Protein 1PEA (pdb70)

InterPro domains:
  IPR000709 Leu/Ile/Val-binding protein [PR00337] (30-46)
  IPR000709 Leu/Ile/Val-binding protein [PR00337] (71-81)
  IPR000709 Leu/Ile/Val-binding protein [PR00337] (237-255)
  IPR028082 Periplasmic binding protein-like I [SSF53822] (10-375)
  IPR039570 AmiC, periplasmic binding domain [cd06357] (10-366)

Nearest PDB structures (foldseek):
  1qnl-assembly1_A  TM=1.002E+00  e=1.648E-75  Pseudomonas aeruginosa
  1qo0-assembly1_B  TM=9.869E-01  e=1.137E-70  Pseudomonas aeruginosa
  8tg1-assembly1_A  TM=9.628E-01  e=9.691E-39  Caldicellulosiruptor saccharolyticus
  4eyk-assembly1_A  TM=8.866E-01  e=3.805E-24  Rhodopseudomonas palustris BisB5
  3hut-assembly1_A  TM=6.905E-01  e=1.447E-19  Rhodospirillum rubrum ATCC 11170

GO terms:
  GO:0051346 negative regulation of hydrolase activity (P, IDA)

CATH classification: 3.40.50.2300 (+1 more: 3.40.50.2300)

Radius of gyration: 19.63 Å; Cα contacts (8 Å, |Δi|>4): 827; chains: 1; bounding box: 44×44×57 Å

Organism: Pseudomonas aeruginosa (strain ATCC 15692 / DSM 22644 / CIP 104116 / JCM 14847 / LMG 12228 / 1C / PRS 101 / PAO1) (NCBI:txid208964)

Structure (mmCIF, N/CA/C/O backbone):
data_1PEA
#
_entry.id   1PEA
#
_cell.length_a   104.960
_cell.length_b   104.960
_cell.length_c   65.800
_cell.angle_alpha   90.00
_cell.angle_beta   90.00
_cell.angle_gamma   90.00
#
_symmetry.space_group_name_H-M   'P 42 21 2'
#
loop_
_entity.id
_entity.type
_entity.pdbx_description
1 polymer 'AMIDASE OPERON'
2 non-polymer ACETAMIDE
3 water water
#
loop_
_atom_site.group_PDB
_atom_site.id
_atom_site.type_symbol
_atom_site.label_atom_id
_atom_site.label_alt_id
_atom_site.label_comp_id
_atom_site.label_asym_id
_atom_site.label_entity_id
_atom_site.label_seq_id
_atom_site.pdbx_PDB_ins_code
_atom_site.Cartn_x
_atom_site.Cartn_y
_atom_site.Cartn_z
_atom_site.occupancy
_atom_site.B_iso_or_equiv
_atom_site.auth_seq_id
_atom_site.auth_comp_id
_atom_site.auth_asym_id
_atom_site.auth_atom_id
_atom_site.pdbx_PDB_model_num
ATOM 1 N N . PRO A 1 8 ? 57.902 16.867 15.358 1.00 42.33 8 PRO A N 1
ATOM 2 C CA . PRO A 1 8 ? 57.441 17.071 16.725 1.00 42.55 8 PRO A CA 1
ATOM 3 C C . PRO A 1 8 ? 58.324 18.041 17.519 1.00 43.86 8 PRO A C 1
ATOM 4 O O . PRO A 1 8 ? 59.127 17.611 18.351 1.00 45.52 8 PRO A O 1
ATOM 8 N N . LEU A 1 9 ? 58.123 19.344 17.278 1.00 43.36 9 LEU A N 1
ATOM 9 C CA . LEU A 1 9 ? 58.863 20.443 17.906 1.00 41.29 9 LEU A CA 1
ATOM 10 C C . LEU A 1 9 ? 58.007 21.106 18.980 1.00 40.75 9 LEU A C 1
ATOM 11 O O . LEU A 1 9 ? 56.866 21.442 18.723 1.00 41.80 9 LEU A O 1
ATOM 16 N N . ILE A 1 10 ? 58.566 21.302 20.170 1.00 38.82 10 ILE A N 1
ATOM 17 C CA . ILE A 1 10 ? 57.842 21.888 21.294 1.0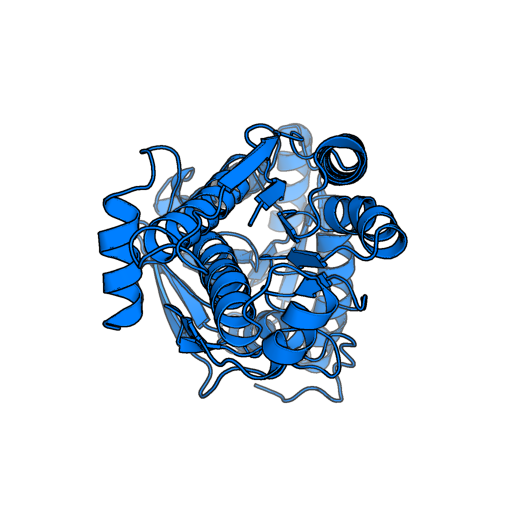0 36.67 10 ILE A CA 1
ATOM 18 C C . ILE A 1 10 ? 58.562 23.112 21.891 1.00 35.91 10 ILE A C 1
ATOM 19 O O . ILE A 1 10 ? 59.738 23.023 22.234 1.00 34.44 10 ILE A O 1
ATOM 24 N N . GLY A 1 11 ? 57.867 24.251 21.977 1.00 33.57 11 GLY A N 1
ATOM 25 C CA . GLY A 1 11 ? 58.455 25.455 22.562 1.00 30.99 11 GLY A CA 1
ATOM 26 C C . GLY A 1 11 ? 58.216 25.573 24.069 1.00 28.47 11 GLY A C 1
ATOM 27 O O . GLY A 1 11 ? 57.074 25.463 24.512 1.00 28.00 11 GLY A O 1
ATOM 28 N N . LEU A 1 12 ? 59.272 25.772 24.852 1.00 26.67 12 LEU A N 1
ATOM 29 C CA . LEU A 1 12 ? 59.163 25.915 26.295 1.00 28.50 12 LEU A CA 1
ATOM 30 C C . LEU A 1 12 ? 59.391 27.348 26.732 1.00 30.50 12 LEU A C 1
ATOM 31 O O . LEU A 1 12 ? 60.526 27.823 26.644 1.00 34.26 12 LEU A O 1
ATOM 36 N N . LEU A 1 13 ? 58.326 28.032 27.181 1.00 29.82 13 LEU A N 1
ATOM 37 C CA . LEU A 1 13 ? 58.365 29.425 27.689 1.00 26.95 13 LEU A CA 1
ATOM 38 C C . LEU A 1 13 ? 58.339 29.489 29.247 1.00 24.26 13 LEU A C 1
ATOM 39 O O . LEU A 1 13 ? 57.304 29.672 29.872 1.00 18.60 13 LEU A O 1
ATOM 44 N N . PHE A 1 14 ? 59.537 29.352 29.834 1.00 26.98 14 PHE A N 1
ATOM 45 C CA . PHE A 1 14 ? 59.787 29.331 31.283 1.00 27.64 14 PHE A CA 1
ATOM 46 C C . PHE A 1 14 ? 61.018 30.151 31.616 1.00 27.75 14 PHE A C 1
ATOM 47 O O . PHE A 1 14 ? 62.039 30.008 30.977 1.00 28.39 14 PHE A O 1
ATOM 55 N N . SER A 1 15 ? 60.900 31.014 32.615 1.00 26.62 15 SER A N 1
ATOM 56 C CA . SER A 1 15 ? 62.000 31.855 33.045 1.00 26.54 15 SER A CA 1
ATOM 57 C C . SER A 1 15 ? 63.081 31.075 33.736 1.00 26.16 15 SER A C 1
ATOM 58 O O . SER A 1 15 ? 62.812 30.160 34.535 1.00 24.88 15 SER A O 1
ATOM 61 N N . GLU A 1 16 ? 64.304 31.555 33.510 1.00 26.80 16 GLU A N 1
ATOM 62 C CA . GLU A 1 16 ? 65.499 30.988 34.097 1.00 29.55 16 GLU A CA 1
ATOM 63 C C . GLU A 1 16 ? 66.007 32.036 35.072 1.00 27.78 16 GLU A C 1
ATOM 64 O O . GLU A 1 16 ? 66.717 31.732 36.016 1.00 28.31 16 GLU A O 1
ATOM 70 N N . THR A 1 17 ? 65.615 33.277 34.863 1.00 25.75 17 THR A N 1
ATOM 71 C CA . THR A 1 17 ? 66.030 34.332 35.760 1.00 24.39 17 THR A CA 1
ATOM 72 C C . THR A 1 17 ? 64.747 35.075 36.013 1.00 24.86 17 THR A C 1
ATOM 73 O O . THR A 1 17 ? 63.711 34.813 35.365 1.00 26.06 17 THR A O 1
ATOM 77 N N . GLY A 1 18 ? 64.807 35.996 36.958 1.00 25.98 18 GLY A N 1
ATOM 78 C CA . GLY A 1 18 ? 63.646 36.820 37.250 1.00 26.43 18 GLY A CA 1
ATOM 79 C C . GLY A 1 18 ? 62.998 36.481 38.568 1.00 25.58 18 GLY A C 1
ATOM 80 O O . GLY A 1 18 ? 63.455 35.563 39.258 1.00 26.71 18 GLY A O 1
ATOM 81 N N . VAL A 1 19 ? 61.893 37.163 38.862 1.00 22.93 19 VAL A N 1
ATOM 82 C CA . VAL A 1 19 ? 61.167 36.982 40.105 1.00 20.83 19 VAL A CA 1
ATOM 83 C C . VAL A 1 19 ? 60.692 35.561 40.400 1.00 21.26 19 VAL A C 1
ATOM 84 O O . VAL A 1 19 ? 60.679 35.166 41.549 1.00 20.95 19 VAL A O 1
ATOM 88 N N . THR A 1 20 ? 60.290 34.831 39.362 1.00 20.61 20 THR A N 1
ATOM 89 C CA . THR A 1 20 ? 59.770 33.475 39.472 1.00 23.90 20 THR A CA 1
ATOM 90 C C . THR A 1 20 ? 60.651 32.423 38.757 1.00 25.37 20 THR A C 1
ATOM 91 O O . THR A 1 20 ? 60.174 31.382 38.321 1.00 26.43 20 THR A O 1
ATOM 95 N N . ALA A 1 21 ? 61.952 32.687 38.706 1.00 28.01 21 ALA A N 1
ATOM 96 C CA . ALA A 1 21 ? 62.902 31.815 38.044 1.00 28.26 21 ALA A CA 1
ATOM 97 C C . ALA A 1 21 ? 62.902 30.445 38.656 1.00 29.98 21 ALA A C 1
ATOM 98 O O . ALA A 1 21 ? 62.983 29.448 37.929 1.00 32.83 21 ALA A O 1
ATOM 100 N N . ASP A 1 22 ? 62.828 30.385 39.989 1.00 31.73 22 ASP A N 1
ATOM 101 C CA . ASP A 1 22 ? 62.854 29.098 40.704 1.00 30.18 22 ASP A CA 1
ATOM 102 C C . ASP A 1 22 ? 61.633 28.249 40.423 1.00 28.01 22 ASP A C 1
ATOM 103 O O . ASP A 1 22 ? 61.769 27.055 40.230 1.00 27.61 22 ASP A O 1
ATOM 108 N N . ILE A 1 23 ? 60.437 28.845 40.432 1.00 26.65 23 ILE A N 1
ATOM 109 C CA . ILE A 1 23 ? 59.264 28.043 40.174 1.00 22.77 23 ILE A CA 1
ATOM 110 C C . ILE A 1 23 ? 59.242 27.639 38.747 1.00 25.22 23 ILE A C 1
ATOM 111 O O . ILE A 1 23 ? 59.115 26.459 38.449 1.00 27.50 23 ILE A O 1
ATOM 116 N N . GLU A 1 24 ? 59.468 28.590 37.849 1.00 24.98 24 GLU A N 1
ATOM 117 C CA . GLU A 1 24 ? 59.451 28.256 36.442 1.00 23.61 24 GLU A CA 1
ATOM 118 C C . GLU A 1 24 ? 60.511 27.212 35.990 1.00 22.99 24 GLU A C 1
ATOM 119 O O . GLU A 1 24 ? 60.310 26.489 35.041 1.00 23.36 24 GLU A O 1
ATOM 125 N N . ARG A 1 25 ? 61.645 27.159 36.666 1.00 26.98 25 ARG A N 1
ATOM 126 C CA . ARG A 1 25 ? 62.685 26.153 36.370 1.00 30.93 25 ARG A CA 1
ATOM 127 C C . ARG A 1 25 ? 62.096 24.778 36.762 1.00 29.92 25 ARG A C 1
ATOM 128 O O . ARG A 1 25 ? 62.340 23.784 36.063 1.00 29.64 25 ARG A O 1
ATOM 136 N N . SER A 1 26 ? 61.362 24.745 37.887 1.00 27.57 26 SER A N 1
ATOM 137 C CA . SER A 1 26 ? 60.685 23.552 38.350 1.00 25.52 26 SER A CA 1
ATOM 138 C C . SER A 1 26 ? 59.691 23.105 37.297 1.00 24.57 26 SER A C 1
ATOM 139 O O . SER A 1 26 ? 59.577 21.932 37.039 1.00 26.52 26 SER A O 1
ATOM 142 N N . GLN A 1 27 ? 59.042 24.047 36.624 1.00 23.61 27 GLN A N 1
ATOM 143 C CA . GLN A 1 27 ? 58.081 23.714 35.602 1.00 22.65 27 GLN A CA 1
ATOM 144 C C . GLN A 1 27 ? 58.734 23.255 34.344 1.00 26.49 27 GLN A C 1
ATOM 145 O O . GLN A 1 27 ? 58.238 22.345 33.666 1.00 25.43 27 GLN A O 1
ATOM 151 N N . ARG A 1 28 ? 59.791 23.953 33.943 1.00 27.16 28 ARG A N 1
ATOM 152 C CA . ARG A 1 28 ? 60.495 23.562 32.726 1.00 27.35 28 ARG A CA 1
ATOM 153 C C . ARG A 1 28 ? 60.979 22.126 32.837 1.00 24.97 28 ARG A C 1
ATOM 154 O O . ARG A 1 28 ? 60.790 21.351 31.943 1.00 25.43 28 ARG A O 1
ATOM 162 N N . TYR A 1 29 ? 61.586 21.770 33.956 1.00 26.72 29 TYR A N 1
ATOM 163 C CA . TYR A 1 29 ? 62.060 20.419 34.128 1.00 31.16 29 TYR A CA 1
ATOM 164 C C . TYR A 1 29 ? 61.014 19.313 34.091 1.00 33.24 29 TYR A C 1
ATOM 165 O O . TYR A 1 29 ? 61.275 18.256 33.518 1.00 36.38 29 TYR A O 1
ATOM 174 N N . GLY A 1 30 ? 59.841 19.552 34.677 1.00 33.51 30 GLY A N 1
ATOM 175 C CA . GLY A 1 30 ? 58.788 18.555 34.657 1.00 33.85 30 GLY A CA 1
ATOM 176 C C . GLY A 1 30 ? 58.407 18.389 33.204 1.00 33.74 30 GLY A C 1
ATOM 177 O O . GLY A 1 30 ? 58.049 17.288 32.768 1.00 34.33 30 GLY A O 1
ATOM 178 N N . ALA A 1 31 ? 58.541 19.467 32.423 1.00 32.63 31 ALA A N 1
ATOM 179 C CA . ALA A 1 31 ? 58.205 19.396 31.011 1.00 32.47 31 ALA A CA 1
ATOM 180 C C . ALA A 1 31 ? 59.257 18.595 30.259 1.00 33.64 31 ALA A C 1
ATOM 181 O O . ALA A 1 31 ? 58.913 17.708 29.493 1.00 37.87 31 ALA A O 1
ATOM 183 N N . LEU A 1 32 ? 60.532 18.866 30.514 1.00 34.09 32 LEU A N 1
ATOM 184 C CA . LEU A 1 32 ? 61.653 18.149 29.864 1.00 35.25 32 LEU A CA 1
ATOM 185 C C . LEU A 1 32 ? 61.582 16.648 30.148 1.00 34.71 32 LEU A C 1
ATOM 186 O O . LEU A 1 32 ? 61.782 15.831 29.245 1.00 35.41 32 LEU A O 1
ATOM 191 N N . LEU A 1 33 ? 61.242 16.301 31.382 1.00 34.36 33 LEU A N 1
ATOM 192 C CA . LEU A 1 33 ? 61.083 14.905 31.803 1.00 36.53 33 LEU A CA 1
ATOM 193 C C . LEU A 1 33 ? 59.938 14.187 31.058 1.00 38.08 33 LEU A C 1
ATOM 194 O O . LEU A 1 33 ? 60.028 12.988 30.769 1.00 39.43 33 LEU A O 1
ATOM 199 N N . ALA A 1 34 ? 58.847 14.897 30.780 1.00 38.71 34 ALA A N 1
ATOM 200 C CA . ALA A 1 34 ? 57.729 14.284 30.074 1.00 36.18 34 ALA A CA 1
ATOM 201 C C . ALA A 1 34 ? 58.189 13.967 28.690 1.00 34.61 34 ALA A C 1
ATOM 202 O O . ALA A 1 34 ? 57.790 12.961 28.147 1.00 35.55 34 ALA A O 1
ATOM 204 N N . VAL A 1 35 ? 58.986 14.858 28.100 1.00 33.92 35 VAL A N 1
ATOM 205 C CA . VAL A 1 35 ? 59.498 14.654 26.752 1.00 35.19 35 VAL A CA 1
ATOM 206 C C . VAL A 1 35 ? 60.603 13.587 26.749 1.00 41.00 35 VAL A C 1
ATOM 207 O O . VAL A 1 35 ? 60.783 12.866 25.762 1.00 41.62 35 VAL A O 1
ATOM 211 N N . GLU A 1 36 ? 61.341 13.483 27.847 1.00 42.55 36 GLU A N 1
ATOM 212 C CA . GLU A 1 36 ? 62.370 12.467 27.978 1.00 44.32 36 GLU A CA 1
ATOM 213 C C . GLU A 1 36 ? 61.626 11.123 27.765 1.00 47.14 36 GLU A C 1
ATOM 214 O O . GLU A 1 36 ? 61.755 10.484 26.726 1.00 49.80 36 GLU A O 1
ATOM 220 N N . GLN A 1 37 ? 60.748 10.767 28.691 1.00 47.12 37 GLN A N 1
ATOM 221 C CA . GLN A 1 37 ? 59.987 9.526 28.590 1.00 46.99 37 GLN A CA 1
ATOM 222 C C . GLN A 1 37 ? 59.210 9.341 27.285 1.00 45.49 37 GLN A C 1
ATOM 223 O O . GLN A 1 37 ? 59.100 8.246 26.776 1.00 48.25 37 GLN A O 1
ATOM 229 N N . LEU A 1 38 ? 58.593 10.390 26.779 1.00 46.80 38 LEU A N 1
ATOM 230 C CA . LEU A 1 38 ? 57.838 10.262 25.534 1.00 46.25 38 LEU A CA 1
ATOM 231 C C . LEU A 1 38 ? 58.782 9.889 24.396 1.00 45.65 38 LEU A C 1
ATOM 232 O O . LEU A 1 38 ? 58.392 9.195 23.454 1.00 45.88 38 LEU A O 1
ATOM 237 N N . ASN A 1 39 ? 60.017 10.369 24.483 1.00 43.89 39 ASN A N 1
ATOM 238 C CA . ASN A 1 39 ? 60.999 10.052 23.496 1.00 43.97 39 ASN A CA 1
ATOM 239 C C . ASN A 1 39 ? 61.546 8.632 23.743 1.00 50.04 39 ASN A C 1
ATOM 240 O O . ASN A 1 39 ? 61.589 7.792 22.814 1.00 50.98 39 ASN A O 1
ATOM 245 N N . ARG A 1 40 ? 61.922 8.340 24.991 1.00 52.94 40 ARG A N 1
ATOM 246 C CA . ARG A 1 40 ? 62.440 7.021 25.358 1.00 55.62 40 ARG A CA 1
ATOM 247 C C . ARG A 1 40 ? 61.230 6.107 25.556 1.00 56.32 40 ARG A C 1
ATOM 248 O O . ARG A 1 40 ? 60.960 5.581 26.641 1.00 55.57 40 ARG A O 1
ATOM 256 N N . GLU A 1 41 ? 60.485 5.995 24.470 1.00 55.98 41 GLU A N 1
ATOM 257 C CA . GLU A 1 41 ? 59.282 5.216 24.347 1.00 58.71 41 GLU A CA 1
ATOM 258 C C . GLU A 1 41 ? 59.074 5.150 22.834 1.00 60.65 41 GLU A C 1
ATOM 259 O O . GLU A 1 41 ? 57.983 4.816 22.363 1.00 62.32 41 GLU A O 1
ATOM 265 N N . GLY A 1 42 ? 60.101 5.539 22.077 1.00 61.87 42 GLY A N 1
ATOM 266 C CA . GLY A 1 42 ? 60.024 5.516 20.623 1.00 63.95 42 GLY A CA 1
ATOM 267 C C . GLY A 1 42 ? 59.684 6.864 20.022 1.00 65.02 42 GLY A C 1
ATOM 268 O O . GLY A 1 42 ? 59.569 7.033 18.786 1.00 66.25 42 GLY A O 1
ATOM 269 N N . GLY A 1 43 ? 59.541 7.833 20.913 1.00 65.02 43 GLY A N 1
ATOM 270 C CA . GLY A 1 43 ? 59.211 9.173 20.498 1.00 65.72 43 GLY A CA 1
ATOM 271 C C . GLY A 1 43 ? 57.728 9.288 20.267 1.00 65.71 43 GLY A C 1
ATOM 272 O O . GLY A 1 43 ? 56.908 8.991 21.142 1.00 66.48 43 GLY A O 1
ATOM 273 N N . VAL A 1 44 ? 57.399 9.751 19.075 1.00 65.32 44 VAL A N 1
ATOM 274 C CA . VAL A 1 44 ? 56.037 9.931 18.645 1.00 65.83 44 VAL A CA 1
ATOM 275 C C . VAL A 1 44 ? 56.182 9.769 17.171 1.00 65.89 44 VAL A C 1
ATOM 276 O O . VAL A 1 44 ? 56.743 10.636 16.516 1.00 67.03 44 VAL A O 1
ATOM 280 N N . GLY A 1 45 ? 55.724 8.642 16.654 1.00 66.59 45 GLY A N 1
ATOM 281 C CA . GLY A 1 45 ? 55.831 8.395 15.226 1.00 65.95 45 GLY A CA 1
ATOM 282 C C . GLY A 1 45 ? 57.222 7.924 14.853 1.00 65.47 45 GLY A C 1
ATOM 283 O O . GLY A 1 45 ? 57.660 8.096 13.701 1.00 63.92 45 GLY A O 1
ATOM 284 N N . GLY A 1 46 ? 57.917 7.347 15.839 1.00 65.30 46 GLY A N 1
ATOM 285 C CA . GLY A 1 46 ? 59.264 6.872 15.609 1.00 65.68 46 GLY A CA 1
ATOM 286 C C . GLY A 1 46 ? 60.235 8.026 15.404 1.00 66.10 46 GLY A C 1
ATOM 287 O O . GLY A 1 46 ? 61.435 7.772 15.227 1.00 68.89 46 GLY A O 1
ATOM 288 N N . ARG A 1 47 ? 59.709 9.263 15.349 1.00 62.82 47 ARG A N 1
ATOM 289 C CA . ARG A 1 47 ? 60.488 10.508 15.213 1.00 60.15 47 ARG A CA 1
ATOM 290 C C . ARG A 1 47 ? 60.547 11.147 16.626 1.00 57.10 47 ARG A C 1
ATOM 291 O O . ARG A 1 47 ? 59.532 11.206 17.338 1.00 56.04 47 ARG A O 1
ATOM 299 N N . PRO A 1 48 ? 61.723 11.679 17.029 1.00 55.05 48 PRO A N 1
ATOM 300 C CA . PRO A 1 48 ? 61.901 12.299 18.350 1.00 51.83 48 PRO A CA 1
ATOM 301 C C . PRO A 1 48 ? 61.272 13.688 18.496 1.00 48.99 48 PRO A C 1
ATOM 302 O O . PRO A 1 48 ? 61.316 14.524 17.560 1.00 43.45 48 PRO A O 1
ATOM 306 N N . ILE A 1 49 ? 60.724 13.929 19.693 1.00 48.54 49 ILE A N 1
ATOM 307 C CA . ILE A 1 49 ? 60.118 15.219 20.009 1.00 45.37 49 ILE A CA 1
ATOM 308 C C . ILE A 1 49 ? 61.291 16.030 20.497 1.00 43.94 49 ILE A C 1
ATOM 309 O O . ILE A 1 49 ? 61.983 15.608 21.438 1.00 40.23 49 ILE A O 1
ATOM 314 N N . GLU A 1 50 ? 61.519 17.166 19.848 1.00 42.67 50 GLU A N 1
ATOM 315 C CA . GLU A 1 50 ? 62.588 18.071 20.228 1.00 45.08 50 GLU A CA 1
ATOM 316 C C . GLU A 1 50 ? 62.053 19.417 20.810 1.00 42.96 50 GLU A C 1
ATOM 317 O O . GLU A 1 50 ? 61.120 20.029 20.298 1.00 44.57 50 GLU A O 1
ATOM 323 N N . THR A 1 51 ? 62.671 19.899 21.867 1.00 38.51 51 THR A N 1
ATOM 324 C CA . THR A 1 51 ? 62.201 21.098 22.478 1.00 37.34 51 THR A CA 1
ATOM 325 C C . THR A 1 51 ? 63.157 22.273 22.281 1.00 38.37 51 THR A C 1
ATOM 326 O O . THR A 1 51 ? 64.335 22.103 21.915 1.00 39.31 51 THR A O 1
ATOM 330 N N . LEU A 1 52 ? 62.583 23.465 22.453 1.00 38.87 52 LEU A N 1
ATOM 331 C CA . LEU A 1 52 ? 63.227 24.777 22.346 1.00 36.82 52 LEU A CA 1
ATOM 332 C C . LEU A 1 52 ? 62.976 25.493 23.661 1.00 37.75 52 LEU A C 1
ATOM 333 O O . LEU A 1 52 ? 61.886 25.371 24.222 1.00 38.78 52 LEU A O 1
ATOM 338 N N . SER A 1 53 ? 63.924 26.306 24.101 1.00 34.39 53 SER A N 1
ATOM 339 C CA . SER A 1 53 ? 63.761 27.039 25.318 1.00 34.74 53 SER A CA 1
ATOM 340 C C . SER A 1 53 ? 64.344 28.407 25.156 1.00 37.77 53 SER A C 1
ATOM 341 O O . SER A 1 53 ? 65.305 28.604 24.413 1.00 41.51 53 SER A O 1
ATOM 344 N N . GLN A 1 54 ? 63.748 29.381 25.812 1.00 36.92 54 GLN A N 1
ATOM 345 C CA . GLN A 1 54 ? 64.284 30.713 25.767 1.00 36.45 54 GLN A CA 1
ATOM 346 C C . GLN A 1 54 ? 63.861 31.251 27.109 1.00 36.81 54 GLN A C 1
ATOM 347 O O . GLN A 1 54 ? 62.822 30.833 27.646 1.00 37.99 54 GLN A O 1
ATOM 353 N N . ASP A 1 55 ? 64.751 32.042 27.712 1.00 34.98 55 ASP A N 1
ATOM 354 C CA . ASP A 1 55 ? 64.542 32.632 29.038 1.00 30.47 55 ASP A CA 1
ATOM 355 C C . ASP A 1 55 ? 63.923 34.004 28.877 1.00 27.02 55 ASP A C 1
ATOM 356 O O . ASP A 1 55 ? 64.563 34.905 28.382 1.00 28.09 55 ASP A O 1
ATOM 361 N N . PRO A 1 56 ? 62.660 34.168 29.268 1.00 23.86 56 PRO A N 1
ATOM 362 C CA . PRO A 1 56 ? 62.053 35.483 29.115 1.00 22.28 56 PRO A CA 1
ATOM 363 C C . PRO A 1 56 ? 62.273 36.340 30.371 1.00 23.49 56 PRO A C 1
ATOM 364 O O . PRO A 1 56 ? 61.833 37.497 30.459 1.00 27.57 56 PRO A O 1
ATOM 368 N N . GLY A 1 57 ? 62.889 35.740 31.375 1.00 22.89 57 GLY A N 1
ATOM 369 C CA . GLY A 1 57 ? 63.164 36.451 32.607 1.00 22.12 57 GLY A CA 1
ATOM 370 C C . GLY A 1 57 ? 61.986 37.061 33.326 1.00 23.00 57 GLY A C 1
ATOM 371 O O . GLY A 1 57 ? 62.145 38.095 33.957 1.00 23.51 57 GLY A O 1
ATOM 372 N N . GLY A 1 58 ? 60.809 36.465 33.170 1.00 23.34 58 GLY A N 1
ATOM 373 C CA . GLY A 1 58 ? 59.588 36.932 33.823 1.00 23.00 58 GLY A CA 1
ATOM 374 C C . GLY A 1 58 ? 59.066 38.270 33.351 1.00 22.10 58 GLY A C 1
ATOM 375 O O . GLY A 1 58 ? 58.392 38.961 34.100 1.00 26.33 58 GLY A O 1
ATOM 376 N N . ASP A 1 59 ? 59.365 38.640 32.119 1.00 20.12 59 ASP A N 1
ATOM 377 C CA . ASP A 1 59 ? 58.944 39.918 31.601 1.00 18.08 59 ASP A CA 1
ATOM 378 C C . ASP A 1 59 ? 57.914 39.597 30.576 1.00 18.29 59 ASP A C 1
ATOM 379 O O . ASP A 1 59 ? 58.215 38.897 29.624 1.00 19.46 59 ASP A O 1
ATOM 384 N N . PRO A 1 60 ? 56.692 40.152 30.700 1.00 21.33 60 PRO A N 1
ATOM 385 C CA . PRO A 1 60 ? 55.615 39.897 29.732 1.00 21.93 60 PRO A CA 1
ATOM 386 C C . PRO A 1 60 ? 55.947 40.243 28.286 1.00 24.68 60 PRO A C 1
ATOM 387 O O . PRO A 1 60 ? 55.399 39.634 27.386 1.00 26.12 60 PRO A O 1
ATOM 391 N N . ASP A 1 61 ? 56.825 41.223 28.051 1.00 28.66 61 ASP A N 1
ATOM 392 C CA . ASP A 1 61 ? 57.236 41.609 26.682 1.00 24.78 61 ASP A CA 1
ATOM 393 C C . ASP A 1 61 ? 58.246 40.658 26.101 1.00 20.73 61 ASP A C 1
ATOM 394 O O . ASP A 1 61 ? 58.340 40.536 24.918 1.00 23.48 61 ASP A O 1
ATOM 399 N N . ARG A 1 62 ? 59.044 40.023 26.930 1.00 20.74 62 ARG A N 1
ATOM 400 C CA . ARG A 1 62 ? 60.007 39.069 26.413 1.00 22.98 62 ARG A CA 1
ATOM 401 C C . ARG A 1 62 ? 59.291 37.753 26.202 1.00 23.28 62 ARG A C 1
ATOM 402 O O . ARG A 1 62 ? 59.742 36.933 25.441 1.00 26.43 62 ARG A O 1
ATOM 410 N N . TYR A 1 63 ? 58.212 37.510 26.928 1.00 26.27 63 TYR A N 1
ATOM 411 C CA . TYR A 1 63 ? 57.439 36.282 26.715 1.00 26.51 63 TYR A CA 1
ATOM 412 C C . TYR A 1 63 ? 56.747 36.371 25.362 1.00 28.48 63 TYR A C 1
ATOM 413 O O . TYR A 1 63 ? 56.718 35.377 24.642 1.00 33.24 63 TYR A O 1
ATOM 422 N N . ARG A 1 64 ? 56.147 37.526 25.045 1.00 28.87 64 ARG A N 1
ATOM 423 C CA . ARG A 1 64 ? 55.465 37.761 23.756 1.00 27.41 64 ARG A CA 1
ATOM 424 C C . ARG A 1 64 ? 56.479 37.666 22.634 1.00 27.90 64 ARG A C 1
ATOM 425 O O . ARG A 1 64 ? 56.222 37.013 21.652 1.00 30.13 64 ARG A O 1
ATOM 433 N N . LEU A 1 65 ? 57.634 38.305 22.788 1.00 24.66 65 LEU A N 1
ATOM 434 C CA . LEU A 1 65 ? 58.700 38.267 21.807 1.00 23.04 65 LEU A CA 1
ATOM 435 C C . LEU A 1 65 ? 59.182 36.863 21.584 1.00 21.42 65 LEU A C 1
ATOM 436 O O . LEU A 1 65 ? 59.327 36.454 20.461 1.00 25.96 65 LEU A O 1
ATOM 441 N N . CYS A 1 66 ? 59.458 36.131 22.651 1.00 21.98 66 CYS A N 1
ATOM 442 C CA . CYS A 1 66 ? 59.923 34.759 22.550 1.00 24.68 66 CYS A CA 1
ATOM 443 C C . CYS A 1 66 ? 58.882 33.868 21.893 1.00 28.40 66 CYS A C 1
ATOM 444 O O . CYS A 1 66 ? 59.217 33.058 21.013 1.00 30.99 66 CYS A O 1
ATOM 447 N N . ALA A 1 67 ? 57.627 33.983 22.319 1.00 28.65 67 ALA A N 1
ATOM 448 C CA . ALA A 1 67 ? 56.551 33.217 21.697 1.00 30.17 67 ALA A CA 1
ATOM 449 C C . ALA A 1 67 ? 56.570 33.541 20.196 1.00 31.63 67 ALA A C 1
ATOM 450 O O . ALA A 1 67 ? 56.559 32.621 19.390 1.00 32.93 67 ALA A O 1
ATOM 452 N N . GLU A 1 68 ? 56.633 34.834 19.838 1.00 32.82 68 GLU A N 1
ATOM 453 C CA . GLU A 1 68 ? 56.650 35.294 18.453 1.00 35.13 68 GLU A CA 1
ATOM 454 C C . GLU A 1 68 ? 57.801 34.717 17.660 1.00 37.74 68 GLU A C 1
ATOM 455 O O . GLU A 1 68 ? 57.654 34.362 16.499 1.00 35.20 68 GLU A O 1
ATOM 461 N N . ASP A 1 69 ? 58.948 34.592 18.292 1.00 38.56 69 ASP A N 1
ATOM 462 C CA . ASP A 1 69 ? 60.108 34.021 17.633 1.00 40.43 69 ASP A CA 1
ATOM 463 C C . ASP A 1 69 ? 59.975 32.478 17.483 1.00 40.91 69 ASP A C 1
ATOM 464 O O . ASP A 1 69 ? 60.278 31.909 16.432 1.00 41.49 69 ASP A O 1
ATOM 469 N N . PHE A 1 70 ? 59.491 31.800 18.513 1.00 38.72 70 PHE A N 1
ATOM 470 C CA . PHE A 1 70 ? 59.319 30.358 18.444 1.00 35.29 70 PHE A CA 1
ATOM 471 C C . PHE A 1 70 ? 58.348 30.024 17.349 1.00 37.38 70 PHE A C 1
ATOM 472 O O . PHE A 1 70 ? 58.585 29.158 16.541 1.00 36.91 70 PHE A O 1
ATOM 480 N N . ILE A 1 71 ? 57.244 30.746 17.333 1.00 38.82 71 ILE A N 1
ATOM 481 C CA . ILE A 1 71 ? 56.188 30.534 16.362 1.00 40.26 71 ILE A CA 1
ATOM 482 C C . ILE A 1 71 ? 56.553 31.023 14.965 1.00 41.49 71 ILE A C 1
ATOM 483 O O . ILE A 1 71 ? 56.638 30.226 14.042 1.00 41.36 71 ILE A O 1
ATOM 488 N N . ARG A 1 72 ? 56.775 32.326 14.825 1.00 44.40 72 ARG A N 1
ATOM 489 C CA . ARG A 1 72 ? 57.101 32.924 13.536 1.00 48.27 72 ARG A CA 1
ATOM 490 C C . ARG A 1 72 ? 58.440 32.478 12.940 1.00 47.14 72 ARG A C 1
ATOM 491 O O . ARG A 1 72 ? 58.588 32.458 11.738 1.00 50.43 72 ARG A O 1
ATOM 499 N N . ASN A 1 73 ? 59.401 32.039 13.719 1.00 46.07 73 ASN A N 1
ATOM 500 C CA . ASN A 1 73 ? 60.639 31.663 13.061 1.00 46.83 73 ASN A CA 1
ATOM 501 C C . ASN A 1 73 ? 60.969 30.205 13.146 1.00 44.96 73 ASN A C 1
ATOM 502 O O . ASN A 1 73 ? 61.482 29.627 12.224 1.00 48.28 73 ASN A O 1
ATOM 507 N N . ARG A 1 74 ? 60.721 29.607 14.280 1.00 43.80 74 ARG A N 1
ATOM 508 C CA . ARG A 1 74 ? 61.063 28.224 14.448 1.00 44.26 74 ARG A CA 1
ATOM 509 C C . ARG A 1 74 ? 59.928 27.270 14.084 1.00 43.95 74 ARG A C 1
ATOM 510 O O . ARG A 1 74 ? 60.036 26.052 14.269 1.00 43.23 74 ARG A O 1
ATOM 518 N N . GLY A 1 75 ? 58.845 27.823 13.549 1.00 44.16 75 GLY A N 1
ATOM 519 C CA . GLY A 1 75 ? 57.686 27.010 13.210 1.00 45.11 75 GLY A CA 1
ATOM 520 C C . GLY A 1 75 ? 57.154 26.161 14.371 1.00 45.45 75 GLY A C 1
ATOM 521 O O . GLY A 1 75 ? 56.775 25.001 14.189 1.00 44.88 75 GLY A O 1
ATOM 522 N N . VAL A 1 76 ? 57.166 26.717 15.581 1.00 45.42 76 VAL A N 1
ATOM 523 C CA . VAL A 1 76 ? 56.653 26.006 16.756 1.00 43.04 76 VAL A CA 1
ATOM 524 C C . VAL A 1 76 ? 55.161 26.216 16.822 1.00 39.09 76 VAL A C 1
ATOM 525 O O . VAL A 1 76 ? 54.708 27.344 16.688 1.00 40.32 76 VAL A O 1
ATOM 529 N N . ARG A 1 77 ? 54.384 25.161 16.994 1.00 34.10 77 ARG A N 1
ATOM 530 C CA . ARG A 1 77 ? 52.956 25.371 17.090 1.00 31.97 77 ARG A CA 1
ATOM 531 C C . ARG A 1 77 ? 52.446 24.883 18.434 1.00 29.49 77 ARG A C 1
ATOM 532 O O . ARG A 1 77 ? 51.337 25.163 18.804 1.00 31.74 77 ARG A O 1
ATOM 540 N N . PHE A 1 78 ? 53.295 24.204 19.182 1.00 25.95 78 PHE A N 1
ATOM 541 C CA . PHE A 1 78 ? 52.944 23.705 20.484 1.00 28.79 78 PHE A CA 1
ATOM 542 C C . PHE A 1 78 ? 53.899 24.275 21.562 1.00 33.04 78 PHE A C 1
ATOM 543 O O . PHE A 1 78 ? 55.126 24.180 21.423 1.00 34.90 78 PHE A O 1
ATOM 551 N N . LEU A 1 79 ? 53.361 24.830 22.653 1.00 33.02 79 LEU A N 1
ATOM 552 C CA . LEU A 1 79 ? 54.207 25.403 23.697 1.00 29.44 79 LEU A CA 1
ATOM 553 C C . LEU A 1 79 ? 53.692 25.054 25.036 1.00 27.94 79 LEU A C 1
ATOM 554 O O . LEU A 1 79 ? 52.494 24.873 25.218 1.00 27.34 79 LEU A O 1
ATOM 559 N N . VAL A 1 80 ? 54.616 24.945 25.979 1.00 27.19 80 VAL A N 1
ATOM 560 C CA . VAL A 1 80 ? 54.285 24.720 27.377 1.00 25.69 80 VAL A CA 1
ATOM 561 C C . VAL A 1 80 ? 54.947 25.923 28.046 1.00 26.95 80 VAL A C 1
ATOM 562 O O . VAL A 1 80 ? 56.045 26.278 27.658 1.00 27.24 80 VAL A O 1
ATOM 566 N N . GLY A 1 81 ? 54.259 26.629 28.939 1.00 25.41 81 GLY A N 1
ATOM 567 C CA . GLY A 1 81 ? 54.888 27.785 29.557 1.00 27.32 81 GLY A CA 1
ATOM 568 C C . GLY A 1 81 ? 54.004 28.829 30.197 1.00 25.91 81 GLY A C 1
ATOM 569 O O . GLY A 1 81 ? 52.780 28.763 30.116 1.00 26.48 81 GLY A O 1
ATOM 570 N N . CYS A 1 82 ? 54.668 29.813 30.790 1.00 24.78 82 CYS A N 1
ATOM 571 C CA . CYS A 1 82 ? 54.073 30.930 31.495 1.00 19.57 82 CYS A CA 1
ATOM 572 C C . CYS A 1 82 ? 53.694 30.508 32.873 1.00 20.28 82 CYS A C 1
ATOM 573 O O . CYS A 1 82 ? 53.279 29.373 33.103 1.00 22.40 82 CYS A O 1
ATOM 576 N N . TYR A 1 83 ? 53.883 31.410 33.812 1.00 20.00 83 TYR A N 1
ATOM 577 C CA . TYR A 1 83 ? 53.465 31.185 35.182 1.00 18.76 83 TYR A CA 1
ATOM 578 C C . TYR A 1 83 ? 52.597 32.393 35.592 1.00 20.62 83 TYR A C 1
ATOM 579 O O . TYR A 1 83 ? 51.414 32.260 35.743 1.00 21.86 83 TYR A O 1
ATOM 588 N N . MET A 1 84 ? 53.182 33.590 35.696 1.00 23.05 84 MET A N 1
ATOM 589 C CA . MET A 1 84 ? 52.429 34.816 36.068 1.00 20.86 84 MET A CA 1
ATOM 590 C C . MET A 1 84 ? 51.379 35.157 35.004 1.00 18.75 84 MET A C 1
ATOM 591 O O . MET A 1 84 ? 51.640 35.138 33.817 1.00 18.37 84 MET A O 1
ATOM 596 N N . SER A 1 85 ? 50.168 35.433 35.444 1.00 19.81 85 SER A N 1
ATOM 597 C CA . SER A 1 85 ? 49.056 35.732 34.548 1.00 19.05 85 SER A CA 1
ATOM 598 C C . SER A 1 85 ? 49.237 36.789 33.430 1.00 20.76 85 SER A C 1
ATOM 599 O O . SER A 1 85 ? 48.685 36.647 32.351 1.00 21.99 85 SER A O 1
ATOM 602 N N . HIS A 1 86 ? 49.917 37.898 33.709 1.00 22.82 86 HIS A N 1
ATOM 603 C CA . HIS A 1 86 ? 50.155 38.952 32.696 1.00 22.74 86 HIS A CA 1
ATOM 604 C C . HIS A 1 86 ? 51.077 38.391 31.617 1.00 21.46 86 HIS A C 1
ATOM 605 O O . HIS A 1 86 ? 50.968 38.747 30.460 1.00 28.84 86 HIS A O 1
ATOM 612 N N . THR A 1 87 ? 51.997 37.520 31.969 1.00 18.85 87 THR A N 1
ATOM 613 C CA . THR A 1 87 ? 52.826 36.991 30.921 1.00 19.79 87 THR A CA 1
ATOM 614 C C . THR A 1 87 ? 51.954 36.044 30.052 1.00 19.76 87 THR A C 1
ATOM 615 O O . THR A 1 87 ? 52.040 36.096 28.838 1.00 26.62 87 THR A O 1
ATOM 619 N N . ARG A 1 88 ? 51.043 35.271 30.635 1.00 14.93 88 ARG A N 1
ATOM 620 C CA . ARG A 1 88 ? 50.197 34.393 29.851 1.00 15.17 88 ARG A CA 1
ATOM 621 C C . ARG A 1 88 ? 49.343 35.211 28.887 1.00 19.64 88 ARG A C 1
ATOM 622 O O . ARG A 1 88 ? 49.148 34.834 27.724 1.00 23.14 88 ARG A O 1
ATOM 630 N N . LYS A 1 89 ? 48.769 36.302 29.402 1.00 20.55 89 LYS A N 1
ATOM 631 C CA . LYS A 1 89 ? 47.910 37.209 28.638 1.00 17.41 89 LYS A CA 1
ATOM 632 C C . LYS A 1 89 ? 48.654 37.915 27.519 1.00 18.70 89 LYS A C 1
ATOM 633 O O . LYS A 1 89 ? 48.068 38.304 26.520 1.00 18.93 89 LYS A O 1
ATOM 639 N N . ALA A 1 90 ? 49.947 38.121 27.716 1.00 21.64 90 ALA A N 1
ATOM 640 C CA . ALA A 1 90 ? 50.808 38.734 26.692 1.00 25.64 90 ALA A CA 1
ATOM 641 C C . ALA A 1 90 ? 51.042 37.788 25.494 1.00 24.64 90 ALA A C 1
ATOM 642 O O . ALA A 1 90 ? 51.115 38.225 24.365 1.00 26.24 90 ALA A O 1
ATOM 644 N N . VAL A 1 91 ? 51.167 36.494 25.766 1.00 25.47 91 VAL A N 1
ATOM 645 C CA . VAL A 1 91 ? 51.387 35.437 24.760 1.00 23.45 91 VAL A CA 1
ATOM 646 C C . VAL A 1 91 ? 50.078 35.014 24.060 1.00 24.64 91 VAL A C 1
ATOM 647 O O . VAL A 1 91 ? 50.056 34.680 22.874 1.00 25.15 91 VAL A O 1
ATOM 651 N N . MET A 1 92 ? 48.975 35.075 24.791 1.00 25.45 92 MET A N 1
ATOM 652 C CA . MET A 1 92 ? 47.709 34.648 24.259 1.00 24.69 92 MET A CA 1
ATOM 653 C C . MET A 1 92 ? 47.338 35.165 22.886 1.00 26.22 92 MET A C 1
ATOM 654 O O . MET A 1 92 ? 46.887 34.361 22.059 1.00 30.73 92 MET A O 1
ATOM 659 N N . PRO A 1 93 ? 47.502 36.488 22.600 1.00 21.58 93 PRO A N 1
ATOM 660 C CA . PRO A 1 93 ? 47.141 37.012 21.283 1.00 21.30 93 PRO A CA 1
ATOM 661 C C . PRO A 1 93 ? 47.998 36.360 20.208 1.00 27.58 93 PRO A C 1
ATOM 662 O O . PRO A 1 93 ? 47.528 36.105 19.078 1.00 28.14 93 PRO A O 1
ATOM 666 N N . VAL A 1 94 ? 49.264 36.119 20.557 1.00 30.63 94 VAL A N 1
ATOM 667 C CA . VAL A 1 94 ? 50.220 35.492 19.653 1.00 32.41 94 VAL A CA 1
ATOM 668 C C . VAL A 1 94 ? 49.747 34.084 19.277 1.00 32.08 94 VAL A C 1
ATOM 669 O O . VAL A 1 94 ? 49.596 33.792 18.084 1.00 33.12 94 VAL A O 1
ATOM 673 N N . VAL A 1 95 ? 49.510 33.225 20.273 1.00 30.89 95 VAL A N 1
ATOM 674 C CA . VAL A 1 95 ? 49.053 31.861 19.990 1.00 29.75 95 VAL A CA 1
ATOM 675 C C . VAL A 1 95 ? 47.711 31.866 19.271 1.00 31.51 95 VAL A C 1
ATOM 67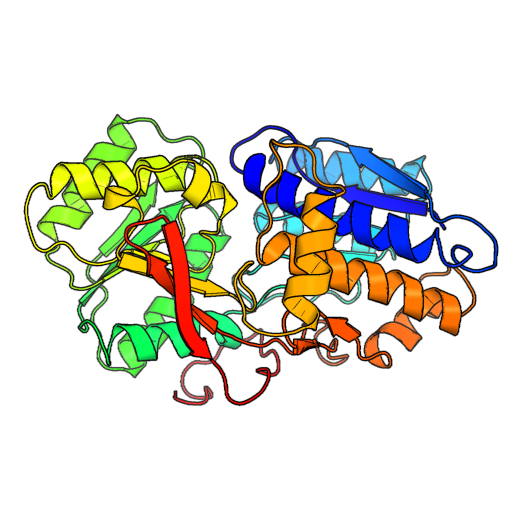6 O O . VAL A 1 95 ? 47.533 31.134 18.322 1.00 35.79 95 VAL A O 1
ATOM 680 N N . GLU A 1 96 ? 46.784 32.738 19.634 1.00 32.22 96 GLU A N 1
ATOM 681 C CA . GLU A 1 96 ? 45.520 32.711 18.920 1.00 34.91 96 GLU A CA 1
ATOM 682 C C . GLU A 1 96 ? 45.646 33.091 17.434 1.00 37.92 96 GLU A C 1
ATOM 683 O O . GLU A 1 96 ? 45.033 32.458 16.570 1.00 41.07 96 GLU A O 1
ATOM 689 N N . ARG A 1 97 ? 46.467 34.089 17.124 1.00 38.03 97 ARG A N 1
ATOM 690 C CA . ARG A 1 97 ? 46.649 34.470 15.735 1.00 40.11 97 ARG A CA 1
ATOM 691 C C . ARG A 1 97 ? 47.252 33.309 14.952 1.00 40.10 97 ARG A C 1
ATOM 692 O O . ARG A 1 97 ? 46.741 32.896 13.913 1.00 42.76 97 ARG A O 1
ATOM 700 N N . ALA A 1 98 ? 48.335 32.773 15.500 1.00 40.20 98 ALA A N 1
ATOM 701 C CA . ALA A 1 98 ? 49.082 31.681 14.906 1.00 36.90 98 ALA A CA 1
ATOM 702 C C . ALA A 1 98 ? 48.393 30.345 14.962 1.00 38.33 98 ALA A C 1
ATOM 703 O O . ALA A 1 98 ? 48.988 29.355 14.549 1.00 41.53 98 ALA A O 1
ATOM 705 N N . ASP A 1 99 ? 47.172 30.271 15.478 1.00 38.02 99 ASP A N 1
ATOM 706 C CA . ASP A 1 99 ? 46.510 28.978 15.558 1.00 36.61 99 ASP A CA 1
ATOM 707 C C . ASP A 1 99 ? 47.345 27.971 16.300 1.00 35.84 99 ASP A C 1
ATOM 708 O O . ASP A 1 99 ? 47.200 26.789 16.029 1.00 40.31 99 ASP A O 1
ATOM 713 N N . ALA A 1 100 ? 48.256 28.397 17.169 1.00 33.05 100 ALA A N 1
ATOM 714 C CA . ALA A 1 100 ? 49.107 27.460 17.917 1.00 29.60 100 ALA A CA 1
ATOM 715 C C . ALA A 1 100 ? 48.421 27.039 19.198 1.00 29.33 100 ALA A C 1
ATOM 716 O O . ALA A 1 100 ? 47.315 27.500 19.471 1.00 34.38 100 ALA A O 1
ATOM 718 N N . LEU A 1 101 ? 49.052 26.185 19.998 1.00 28.05 101 LEU A N 1
ATOM 719 C CA . LEU A 1 101 ? 48.469 25.730 21.277 1.00 26.31 101 LEU A CA 1
ATOM 720 C C . LEU A 1 101 ? 49.436 25.940 22.416 1.00 25.78 101 LEU A C 1
ATOM 721 O O . LEU A 1 101 ? 50.610 25.619 22.298 1.00 26.19 101 LEU A O 1
ATOM 726 N N . LEU A 1 102 ? 48.929 26.395 23.546 1.00 23.99 102 LEU A N 1
ATOM 727 C CA . LEU A 1 102 ? 49.784 26.608 24.688 1.00 26.46 102 LEU A CA 1
ATOM 728 C C . LEU A 1 102 ? 49.207 25.895 25.913 1.00 24.65 102 LEU A C 1
ATOM 729 O O . LEU A 1 102 ? 48.021 25.985 26.188 1.00 27.16 102 LEU A O 1
ATOM 734 N N . CYS A 1 103 ? 50.043 25.193 26.657 1.00 22.61 103 CYS A N 1
ATOM 735 C CA . CYS A 1 103 ? 49.585 24.537 27.862 1.00 23.19 103 CYS A CA 1
ATOM 736 C C . CYS A 1 103 ? 50.043 25.390 28.997 1.00 25.59 103 CYS A C 1
ATOM 737 O O . CYS A 1 103 ? 51.224 25.653 29.090 1.00 24.77 103 CYS A O 1
ATOM 740 N N . TYR A 1 104 ? 49.121 25.818 29.859 1.00 23.95 104 TYR A N 1
ATOM 741 C CA . TYR A 1 104 ? 49.457 26.669 30.972 1.00 19.81 104 TYR A CA 1
ATOM 742 C C . TYR A 1 104 ? 49.401 25.839 32.262 1.00 21.74 104 TYR A C 1
ATOM 743 O O . TYR A 1 104 ? 48.344 25.574 32.823 1.00 20.57 104 TYR A O 1
ATOM 752 N N . PRO A 1 105 ? 50.563 25.424 32.758 1.00 20.48 105 PRO A N 1
ATOM 753 C CA . PRO A 1 105 ? 50.696 24.614 33.964 1.00 20.37 105 PRO A CA 1
ATOM 754 C C . PRO A 1 105 ? 50.775 25.330 35.303 1.00 22.20 105 PRO A C 1
ATOM 755 O O . PRO A 1 105 ? 51.515 24.909 36.200 1.00 21.77 105 PRO A O 1
ATOM 759 N N . THR A 1 106 ? 49.835 26.247 35.522 1.00 23.52 106 THR A N 1
ATOM 760 C CA . THR A 1 106 ? 49.868 27.120 36.692 1.00 20.91 106 THR A CA 1
ATOM 761 C C . THR A 1 106 ? 48.490 27.461 37.190 1.00 20.16 106 THR A C 1
ATOM 762 O O . THR A 1 106 ? 47.545 27.476 36.405 1.00 22.81 106 THR A O 1
ATOM 766 N N . PRO A 1 107 ? 48.347 27.715 38.495 1.00 18.31 107 PRO A N 1
ATOM 767 C CA . PRO A 1 107 ? 47.090 28.090 39.153 1.00 17.53 107 PRO A CA 1
ATOM 768 C C . PRO A 1 107 ? 46.843 29.526 38.757 1.00 20.18 107 PRO A C 1
ATOM 769 O O . PRO A 1 107 ? 47.786 30.280 38.642 1.00 27.18 107 PRO A O 1
ATOM 773 N N . TYR A 1 108 ? 45.612 29.948 38.582 1.00 19.37 108 TYR A N 1
ATOM 774 C CA . TYR A 1 108 ? 45.388 31.305 38.182 1.00 15.84 108 TYR A CA 1
ATOM 775 C C . TYR A 1 108 ? 43.993 31.736 38.603 1.00 18.78 108 TYR A C 1
ATOM 776 O O . TYR A 1 108 ? 43.199 30.918 39.135 1.00 19.45 108 TYR A O 1
ATOM 785 N N . GLU A 1 109 ? 43.745 33.034 38.429 1.00 19.27 109 GLU A N 1
ATOM 786 C CA . GLU A 1 109 ? 42.529 33.766 38.785 1.00 19.63 109 GLU A CA 1
ATOM 787 C C . GLU A 1 109 ? 41.162 33.436 38.154 1.00 21.22 109 GLU A C 1
ATOM 788 O O . GLU A 1 109 ? 40.158 33.836 38.691 1.00 22.93 109 GLU A O 1
ATOM 794 N N . GLY A 1 110 ? 41.122 32.706 37.046 1.00 22.48 110 GLY A N 1
ATOM 795 C CA . GLY A 1 110 ? 39.878 32.381 36.369 1.00 23.02 110 GLY A CA 1
ATOM 796 C C . GLY A 1 110 ? 39.477 33.471 35.369 1.00 26.11 110 GLY A C 1
ATOM 797 O O . GLY A 1 110 ? 40.276 34.270 34.881 1.00 27.63 110 GLY A O 1
ATOM 798 N N . PHE A 1 111 ? 38.224 33.434 34.975 1.00 26.34 111 PHE A N 1
ATOM 799 C CA . PHE A 1 111 ? 37.663 34.412 34.065 1.00 23.14 111 PHE A CA 1
ATOM 800 C C . PHE A 1 111 ? 38.355 34.615 32.796 1.00 22.81 111 PHE A C 1
ATOM 801 O O . PHE A 1 111 ? 38.480 35.721 32.354 1.00 24.18 111 PHE A O 1
ATOM 809 N N . GLU A 1 112 ? 38.822 33.538 32.192 1.00 25.66 112 GLU A N 1
ATOM 810 C CA . GLU A 1 112 ? 39.457 33.642 30.888 1.00 23.28 112 GLU A CA 1
ATOM 811 C C . GLU A 1 112 ? 39.219 32.386 30.101 1.00 24.98 112 GLU A C 1
ATOM 812 O O . GLU A 1 112 ? 39.127 31.269 30.661 1.00 26.09 112 GLU A O 1
ATOM 818 N N . TYR A 1 113 ? 39.038 32.587 28.808 1.00 27.03 113 TYR A N 1
ATOM 819 C CA . TYR A 1 113 ? 38.897 31.489 27.877 1.00 27.30 113 TYR A CA 1
ATOM 820 C C . TYR A 1 113 ? 39.587 31.790 26.557 1.00 27.13 113 TYR A C 1
ATOM 821 O O . TYR A 1 113 ? 39.492 32.896 25.961 1.00 25.27 113 TYR A O 1
ATOM 830 N N . SER A 1 114 ? 40.204 30.735 26.042 1.00 29.12 114 SER A N 1
ATOM 831 C CA . SER A 1 114 ? 40.868 30.775 24.749 1.00 27.88 114 SER A CA 1
ATOM 832 C C . SER A 1 114 ? 40.847 29.351 24.215 1.00 28.28 114 SER A C 1
ATOM 833 O O . SER A 1 114 ? 40.998 28.377 24.959 1.00 28.96 114 SER A O 1
ATOM 836 N N . PRO A 1 115 ? 40.533 29.203 22.946 1.00 27.43 115 PRO A N 1
ATOM 837 C CA . PRO A 1 115 ? 40.500 27.871 22.328 1.00 31.50 115 PRO A CA 1
ATOM 838 C C . PRO A 1 115 ? 41.949 27.291 22.106 1.00 32.93 115 PRO A C 1
ATOM 839 O O . PRO A 1 115 ? 42.132 26.077 21.872 1.00 34.08 115 PRO A O 1
ATOM 843 N N . ASN A 1 116 ? 42.953 28.173 22.202 1.00 29.21 116 ASN A N 1
ATOM 844 C CA . ASN A 1 116 ? 44.350 27.836 21.985 1.00 25.90 116 ASN A CA 1
ATOM 845 C C . ASN A 1 116 ? 45.153 27.753 23.274 1.00 25.17 116 ASN A C 1
ATOM 846 O O . ASN A 1 116 ? 46.357 27.871 23.244 1.00 29.59 116 ASN A O 1
ATOM 851 N N . ILE A 1 117 ? 44.509 27.680 24.419 1.00 22.35 117 ILE A N 1
ATOM 852 C CA . ILE A 1 117 ? 45.254 27.558 25.648 1.00 21.87 117 ILE A CA 1
ATOM 853 C C . ILE A 1 117 ? 44.604 26.488 26.491 1.00 25.09 117 ILE A C 1
ATOM 854 O O . ILE A 1 117 ? 43.380 26.528 26.713 1.00 28.50 117 ILE A O 1
ATOM 859 N N . VAL A 1 118 ? 45.417 25.530 26.955 1.00 24.86 118 VAL A N 1
ATOM 860 C CA . VAL A 1 118 ? 44.963 24.434 27.803 1.00 21.55 118 VAL A CA 1
ATOM 861 C C . VAL A 1 118 ? 45.411 24.775 29.217 1.00 22.36 118 VAL A C 1
ATOM 862 O O . VAL A 1 118 ? 46.622 24.855 29.498 1.00 22.93 118 VAL A O 1
ATOM 866 N N . TYR A 1 119 ? 44.443 24.999 30.104 1.00 21.09 119 TYR A N 1
ATOM 867 C CA . TYR A 1 119 ? 44.742 25.396 31.464 1.00 20.40 119 TYR A CA 1
ATOM 868 C C . TYR A 1 119 ? 44.933 24.185 32.349 1.00 23.11 119 TYR A C 1
ATOM 869 O O . TYR A 1 119 ? 43.983 23.439 32.607 1.00 28.85 119 TYR A O 1
ATOM 878 N N . GLY A 1 120 ? 46.162 23.995 32.815 1.00 23.33 120 GLY A N 1
ATOM 879 C CA . GLY A 1 120 ? 46.506 22.849 33.630 1.00 21.01 120 GLY A CA 1
ATOM 880 C C . GLY A 1 120 ? 46.638 23.056 35.114 1.00 23.50 120 GLY A C 1
ATOM 881 O O . GLY A 1 120 ? 46.969 22.118 35.869 1.00 24.43 120 GLY A O 1
ATOM 882 N N . GLY A 1 121 ? 46.411 24.283 35.566 1.00 23.10 121 GLY A N 1
ATOM 883 C CA . GLY A 1 121 ? 46.516 24.540 36.984 1.00 16.99 121 GLY A CA 1
ATOM 884 C C . GLY A 1 121 ? 45.107 24.878 37.352 1.00 20.14 121 GLY A C 1
ATOM 885 O O . GLY A 1 121 ? 44.287 25.189 36.466 1.00 21.57 121 GLY A O 1
ATOM 886 N N . PRO A 1 122 ? 44.811 24.899 38.652 1.00 19.04 122 PRO A N 1
ATOM 887 C CA . PRO A 1 122 ? 43.478 25.207 39.187 1.00 23.04 122 PRO A CA 1
ATOM 888 C C . PRO A 1 122 ? 42.873 26.639 39.032 1.00 25.14 122 PRO A C 1
ATOM 889 O O . PRO A 1 122 ? 43.589 27.632 39.227 1.00 27.21 122 PRO A O 1
ATOM 893 N N . ALA A 1 123 ? 41.595 26.740 38.631 1.00 23.72 123 ALA A N 1
ATOM 894 C CA . ALA A 1 123 ? 40.862 28.036 38.583 1.00 25.17 123 ALA A CA 1
ATOM 895 C C . ALA A 1 123 ? 40.440 28.168 40.077 1.00 26.71 123 ALA A C 1
ATOM 896 O O . ALA A 1 123 ? 40.566 27.194 40.824 1.00 28.63 123 ALA A O 1
ATOM 898 N N . PRO A 1 124 ? 39.921 29.330 40.530 1.00 26.24 124 PRO A N 1
ATOM 899 C CA . PRO A 1 124 ? 39.505 29.601 41.928 1.00 27.49 124 PRO A CA 1
ATOM 900 C C . PRO A 1 124 ? 38.649 28.598 42.694 1.00 31.13 124 PRO A C 1
ATOM 901 O O . PRO A 1 124 ? 38.831 28.388 43.924 1.00 29.29 124 PRO A O 1
ATOM 905 N N . ASN A 1 125 ? 37.713 28.002 41.956 1.00 30.48 125 ASN A N 1
ATOM 906 C CA . ASN A 1 125 ? 36.804 26.987 42.473 1.00 32.13 125 ASN A CA 1
ATOM 907 C C . ASN A 1 125 ? 37.514 25.650 42.835 1.00 31.79 125 ASN A C 1
ATOM 908 O O . ASN A 1 125 ? 36.941 24.800 43.508 1.00 35.12 125 ASN A O 1
ATOM 913 N N . GLN A 1 126 ? 38.779 25.509 42.450 1.00 29.30 126 GLN A N 1
ATOM 914 C CA . GLN A 1 126 ? 39.524 24.302 42.693 1.00 23.73 126 GLN A CA 1
ATOM 915 C C . GLN A 1 126 ? 40.537 24.407 43.754 1.00 24.84 126 GLN A C 1
ATOM 916 O O . GLN A 1 126 ? 41.014 23.399 44.235 1.00 29.86 126 GLN A O 1
ATOM 922 N N . ASN A 1 127 ? 40.873 25.623 44.134 1.00 25.70 127 ASN A N 1
ATOM 923 C CA . ASN A 1 127 ? 41.842 25.853 45.195 1.00 25.08 127 ASN A C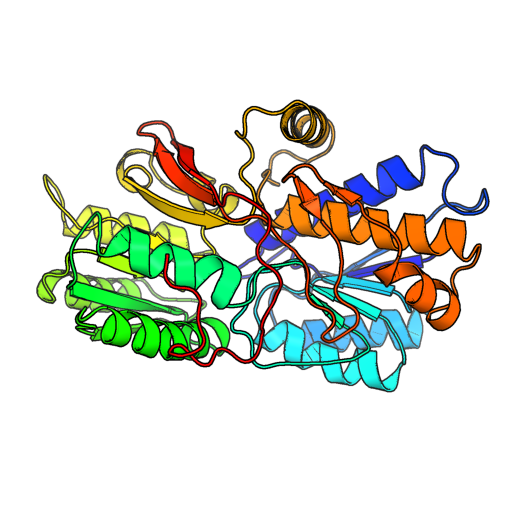A 1
ATOM 924 C C . ASN A 1 127 ? 41.305 26.835 46.218 1.00 27.66 127 ASN A C 1
ATOM 925 O O . ASN A 1 127 ? 41.182 26.499 47.401 1.00 30.05 127 ASN A O 1
ATOM 930 N N . SER A 1 128 ? 40.880 28.007 45.769 1.00 28.67 128 SER A N 1
ATOM 931 C CA . SER A 1 128 ? 40.377 28.998 46.700 1.00 29.27 128 SER A CA 1
ATOM 932 C C . SER A 1 128 ? 39.157 28.571 47.435 1.00 28.06 128 SER A C 1
ATOM 933 O O . SER A 1 128 ? 39.096 28.767 48.620 1.00 29.00 128 SER A O 1
ATOM 936 N N . ALA A 1 129 ? 38.192 27.984 46.742 1.00 27.04 129 ALA A N 1
ATOM 937 C CA . ALA A 1 129 ? 36.946 27.564 47.392 1.00 31.05 129 ALA A CA 1
ATOM 938 C C . ALA A 1 129 ? 37.141 26.558 48.537 1.00 32.52 129 ALA A C 1
ATOM 939 O O . ALA A 1 129 ? 36.588 26.740 49.637 1.00 32.82 129 ALA A O 1
ATOM 941 N N . PRO A 1 130 ? 37.868 25.451 48.284 1.00 33.72 130 PRO A N 1
ATOM 942 C CA . PRO A 1 130 ? 38.075 24.493 49.377 1.00 34.20 130 PRO A CA 1
ATOM 943 C C . PRO A 1 130 ? 38.854 25.156 50.536 1.00 34.71 130 PRO A C 1
ATOM 944 O O . PRO A 1 130 ? 38.526 24.969 51.699 1.00 36.13 130 PRO A O 1
ATOM 948 N N . LEU A 1 131 ? 39.879 25.945 50.195 1.00 35.05 131 LEU A N 1
ATOM 949 C CA . LEU A 1 131 ? 40.746 26.642 51.163 1.00 32.57 131 LEU A CA 1
ATOM 950 C C . LEU A 1 131 ? 40.042 27.627 52.137 1.00 28.64 131 LEU A C 1
ATOM 951 O O . LEU A 1 131 ? 40.321 27.630 53.326 1.00 29.62 131 LEU A O 1
ATOM 956 N N . ALA A 1 132 ? 39.188 28.500 51.614 1.00 28.73 132 ALA A N 1
ATOM 957 C CA . ALA A 1 132 ? 38.473 29.457 52.430 1.00 27.31 132 ALA A CA 1
ATOM 958 C C . ALA A 1 132 ? 37.710 28.660 53.519 1.00 31.33 132 ALA A C 1
ATOM 959 O O . ALA A 1 132 ? 37.805 28.977 54.702 1.00 35.20 132 ALA A O 1
ATOM 961 N N . ALA A 1 133 ? 37.039 27.569 53.135 1.00 35.08 133 ALA A N 1
ATOM 962 C CA . ALA A 1 133 ? 36.269 26.730 54.074 1.00 32.58 133 ALA A CA 1
ATOM 963 C C . ALA A 1 133 ? 37.150 26.071 55.104 1.00 30.13 133 ALA A C 1
ATOM 964 O O . ALA A 1 133 ? 36.787 25.990 56.246 1.00 34.69 133 ALA A O 1
ATOM 966 N N . TYR A 1 134 ? 38.348 25.682 54.721 1.00 31.46 134 TYR A N 1
ATOM 967 C CA . TYR A 1 134 ? 39.298 25.039 55.629 1.00 31.85 134 TYR A CA 1
ATOM 968 C C . TYR A 1 134 ? 39.923 26.086 56.545 1.00 35.68 134 TYR A C 1
ATOM 969 O O . TYR A 1 134 ? 40.164 25.842 57.728 1.00 36.04 134 TYR A O 1
ATOM 978 N N . LEU A 1 135 ? 40.219 27.261 56.016 1.00 35.20 135 LEU A N 1
ATOM 979 C CA . LEU A 1 135 ? 40.816 28.277 56.856 1.00 35.53 135 LEU A CA 1
ATOM 980 C C . LEU A 1 135 ? 39.869 28.763 57.951 1.00 36.13 135 LEU A C 1
ATOM 981 O O . LEU A 1 135 ? 40.271 28.936 59.101 1.00 36.57 135 LEU A O 1
ATOM 986 N N . ILE A 1 136 ? 38.628 29.017 57.583 1.00 35.55 136 ILE A N 1
ATOM 987 C CA . ILE A 1 136 ? 37.646 29.527 58.520 1.00 41.96 136 ILE A CA 1
ATOM 988 C C . ILE A 1 136 ? 37.307 28.482 59.534 1.00 46.86 136 ILE A C 1
ATOM 989 O O . ILE A 1 136 ? 37.494 28.670 60.733 1.00 49.11 136 ILE A O 1
ATOM 994 N N . ARG A 1 137 ? 36.920 27.332 59.017 1.00 52.62 137 ARG A N 1
ATOM 995 C CA . ARG A 1 137 ? 36.484 26.209 59.811 1.00 55.99 137 ARG A CA 1
ATOM 996 C C . ARG A 1 137 ? 37.668 25.396 60.270 1.00 54.83 137 ARG A C 1
ATOM 997 O O . ARG A 1 137 ? 37.659 24.155 60.147 1.00 55.94 137 ARG A O 1
ATOM 1005 N N . HIS A 1 138 ? 38.647 26.098 60.855 1.00 53.03 138 HIS A N 1
ATOM 1006 C CA . HIS A 1 138 ? 39.913 25.511 61.337 1.00 51.65 138 HIS A CA 1
ATOM 1007 C C . HIS A 1 138 ? 40.871 26.555 61.938 1.00 51.13 138 HIS A C 1
ATOM 1008 O O . HIS A 1 138 ? 41.765 26.183 62.729 1.00 51.91 138 HIS A O 1
ATOM 1015 N N . TYR A 1 139 ? 40.770 27.821 61.502 1.00 48.45 139 TYR A N 1
ATOM 1016 C CA . TYR A 1 139 ? 41.653 28.872 62.021 1.00 44.43 139 TYR A CA 1
ATOM 1017 C C . TYR A 1 139 ? 40.968 30.071 62.580 1.00 43.09 139 TYR A C 1
ATOM 1018 O O . TYR A 1 139 ? 41.368 30.582 63.628 1.00 44.58 139 TYR A O 1
ATOM 1027 N N . GLY A 1 140 ? 39.974 30.571 61.862 1.00 42.26 140 GLY A N 1
ATOM 1028 C CA . GLY A 1 140 ? 39.283 31.765 62.322 1.00 41.61 140 GLY A CA 1
ATOM 1029 C C . GLY A 1 140 ? 38.618 32.455 61.156 1.00 41.81 140 GLY A C 1
ATOM 1030 O O . GLY A 1 140 ? 38.703 31.975 60.043 1.00 43.14 140 GLY A O 1
ATOM 1031 N N . GLU A 1 141 ? 38.010 33.606 61.361 1.00 41.52 141 GLU A N 1
ATOM 1032 C CA . GLU A 1 141 ? 37.332 34.200 60.236 1.00 43.01 141 GLU A CA 1
ATOM 1033 C C . GLU A 1 141 ? 37.937 35.481 59.789 1.00 39.68 141 GLU A C 1
ATOM 1034 O O . GLU A 1 141 ? 37.487 36.037 58.797 1.00 37.54 141 GLU A O 1
ATOM 1040 N N . ARG A 1 142 ? 38.902 35.975 60.555 1.00 38.01 142 ARG A N 1
ATOM 1041 C CA . ARG A 1 142 ? 39.558 37.214 60.217 1.00 37.81 142 ARG A CA 1
ATOM 1042 C C . ARG A 1 142 ? 40.792 36.890 59.420 1.00 38.45 142 ARG A C 1
ATOM 1043 O O . ARG A 1 142 ? 41.667 36.183 59.920 1.00 39.88 142 ARG A O 1
ATOM 1051 N N . VAL A 1 143 ? 40.879 37.451 58.212 1.00 36.95 143 VAL A N 1
ATOM 1052 C CA . VAL A 1 143 ? 42.014 37.260 57.300 1.00 34.49 143 VAL A CA 1
ATOM 1053 C C . VAL A 1 143 ? 42.466 38.597 56.719 1.00 35.28 143 VAL A C 1
ATOM 1054 O O . VAL A 1 143 ? 41.687 39.527 56.574 1.00 34.65 143 VAL A O 1
ATOM 1058 N N . VAL A 1 144 ? 43.747 38.703 56.433 1.00 37.31 144 VAL A N 1
ATOM 1059 C CA . VAL A 1 144 ? 44.305 39.892 55.797 1.00 36.99 144 VAL A CA 1
ATOM 1060 C C . VAL A 1 144 ? 44.917 39.392 54.441 1.00 36.06 144 VAL A C 1
ATOM 1061 O O . VAL A 1 144 ? 45.501 38.310 54.374 1.00 37.26 144 VAL A O 1
ATOM 1065 N N . PHE A 1 145 ? 44.670 40.084 53.344 1.00 33.34 145 PHE A N 1
ATOM 1066 C CA . PHE A 1 145 ? 45.261 39.669 52.069 1.00 31.23 145 PHE A CA 1
ATOM 1067 C C . PHE A 1 145 ? 46.567 40.450 51.764 1.00 30.94 145 PHE A C 1
ATOM 1068 O O . PHE A 1 145 ? 46.644 41.646 51.991 1.00 31.45 145 PHE A O 1
ATOM 1076 N N . ILE A 1 146 ? 47.590 39.779 51.258 1.00 29.56 146 ILE A N 1
ATOM 1077 C CA . ILE A 1 146 ? 48.831 40.450 50.850 1.00 28.23 146 ILE A CA 1
ATOM 1078 C C . ILE A 1 146 ? 49.196 39.736 49.543 1.00 26.89 146 ILE A C 1
ATOM 1079 O O . ILE A 1 146 ? 49.157 38.486 49.479 1.00 23.93 146 ILE A O 1
ATOM 1084 N N . GLY A 1 147 ? 49.360 40.527 48.479 1.00 23.38 147 GLY A N 1
ATOM 1085 C CA . GLY A 1 147 ? 49.703 39.968 47.189 1.00 23.76 147 GLY A CA 1
ATOM 1086 C C . GLY A 1 147 ? 50.756 40.779 46.450 1.00 27.19 147 GLY A C 1
ATOM 1087 O O . GLY A 1 147 ? 51.105 41.870 46.900 1.00 27.40 147 GLY A O 1
ATOM 1088 N N . SER A 1 148 ? 51.369 40.211 45.411 1.00 23.91 148 SER A N 1
ATOM 1089 C CA . SER A 1 148 ? 52.313 40.977 44.648 1.00 22.18 148 SER A CA 1
ATOM 1090 C C . SER A 1 148 ? 51.422 41.864 43.811 1.00 24.07 148 SER A C 1
ATOM 1091 O O . SER A 1 148 ? 50.227 41.566 43.588 1.00 26.67 148 SER A O 1
ATOM 1094 N N . ASP A 1 149 ? 51.993 42.937 43.297 1.00 25.05 149 ASP A N 1
ATOM 1095 C CA . ASP A 1 149 ? 51.213 43.886 42.523 1.00 24.64 149 ASP A CA 1
ATOM 1096 C C . ASP A 1 149 ? 51.033 43.657 41.041 1.00 24.12 149 ASP A C 1
ATOM 1097 O O . ASP A 1 149 ? 51.673 44.332 40.230 1.00 25.40 149 ASP A O 1
ATOM 1102 N N . TYR A 1 150 ? 50.146 42.716 40.699 1.00 22.61 150 TYR A N 1
ATOM 1103 C CA . TYR A 1 150 ? 49.789 42.400 39.315 1.00 18.63 150 TYR A CA 1
ATOM 1104 C C . TYR A 1 150 ? 48.381 41.761 39.220 1.00 19.32 150 TYR A C 1
ATOM 1105 O O . TYR A 1 150 ? 47.694 41.581 40.217 1.00 22.01 150 TYR A O 1
ATOM 1114 N N . ILE A 1 151 ? 47.961 41.425 38.020 1.00 19.89 151 ILE A N 1
ATOM 1115 C CA . ILE A 1 151 ? 46.661 40.893 37.849 1.00 20.84 151 ILE A CA 1
ATOM 1116 C C . ILE A 1 151 ? 46.293 39.606 38.586 1.00 24.69 151 ILE A C 1
ATOM 1117 O O . ILE A 1 151 ? 45.118 39.454 38.989 1.00 26.62 151 ILE A O 1
ATOM 1122 N N . TYR A 1 152 ? 47.223 38.655 38.733 1.00 25.73 152 TYR A N 1
ATOM 1123 C CA . TYR A 1 152 ? 46.858 37.433 39.468 1.00 23.30 152 TYR A CA 1
ATOM 1124 C C . TYR A 1 152 ? 46.416 37.656 40.948 1.00 22.84 152 TYR A C 1
ATOM 1125 O O . TYR A 1 152 ? 45.314 37.178 41.330 1.00 23.90 152 TYR A O 1
ATOM 1134 N N . PRO A 1 153 ? 47.256 38.324 41.812 1.00 21.88 153 PRO A N 1
ATOM 1135 C CA . PRO A 1 153 ? 46.838 38.547 43.213 1.00 19.96 153 PRO A CA 1
ATOM 1136 C C . PRO A 1 153 ? 45.493 39.334 43.340 1.00 24.39 153 PRO A C 1
ATOM 1137 O O . PRO A 1 153 ? 44.605 38.963 44.131 1.00 23.46 153 PRO A O 1
ATOM 1141 N N . ARG A 1 154 ? 45.368 40.412 42.550 1.00 24.49 154 ARG A N 1
ATOM 1142 C CA . ARG A 1 154 ? 44.206 41.282 42.537 1.00 23.66 154 ARG A CA 1
ATOM 1143 C C . ARG A 1 154 ? 42.968 40.531 42.220 1.00 23.56 154 ARG A C 1
ATOM 1144 O O . ARG A 1 154 ? 42.005 40.660 42.931 1.00 25.53 154 ARG A O 1
ATOM 1152 N N . GLU A 1 155 ? 42.977 39.773 41.135 1.00 23.75 155 GLU A N 1
ATOM 1153 C CA . GLU A 1 155 ? 41.818 38.984 40.753 1.00 25.34 155 GLU A CA 1
ATOM 1154 C C . GLU A 1 155 ? 41.537 37.835 41.718 1.00 24.38 155 GLU A C 1
ATOM 1155 O O . GLU A 1 155 ? 40.358 37.530 42.001 1.00 24.38 155 GLU A O 1
ATOM 1161 N N . SER A 1 156 ? 42.604 37.244 42.261 1.00 23.10 156 SER A N 1
ATOM 1162 C CA . SER A 1 156 ? 42.483 36.146 43.202 1.00 22.69 156 SER A CA 1
ATOM 1163 C C . SER A 1 156 ? 41.838 36.658 44.484 1.00 26.48 156 SER A C 1
ATOM 1164 O O . SER A 1 156 ? 40.940 36.019 45.020 1.00 29.32 156 SER A O 1
ATOM 1167 N N . ASN A 1 157 ? 42.262 37.824 44.960 1.00 24.58 157 ASN A N 1
ATOM 1168 C CA . ASN A 1 157 ? 41.682 38.416 46.150 1.00 21.48 157 ASN A CA 1
ATOM 1169 C C . ASN A 1 157 ? 40.258 38.947 45.907 1.00 22.45 157 ASN A C 1
ATOM 1170 O O . ASN A 1 157 ? 39.492 39.070 46.821 1.00 27.23 157 ASN A O 1
ATOM 1175 N N . HIS A 1 158 ? 39.905 39.274 44.677 1.00 21.14 158 HIS A N 1
ATOM 1176 C CA . HIS A 1 158 ? 38.554 39.686 44.353 1.00 24.83 158 HIS A CA 1
ATOM 1177 C C . HIS A 1 158 ? 37.625 38.486 44.706 1.00 28.03 158 HIS A C 1
ATOM 1178 O O . HIS A 1 158 ? 36.666 38.597 45.469 1.00 32.48 158 HIS A O 1
ATOM 1185 N N . VAL A 1 159 ? 37.948 37.329 44.175 1.00 26.90 159 VAL A N 1
ATOM 1186 C CA . VAL A 1 159 ? 37.174 36.158 44.419 1.00 25.77 159 VAL A CA 1
ATOM 1187 C C . VAL A 1 159 ? 37.257 35.659 45.859 1.00 28.34 159 VAL A C 1
ATOM 1188 O O . VAL A 1 159 ? 36.272 35.155 46.396 1.00 31.47 159 VAL A O 1
ATOM 1192 N N . MET A 1 160 ? 38.390 35.847 46.522 1.00 27.59 160 MET A N 1
ATOM 1193 C CA . MET A 1 160 ? 38.527 35.403 47.906 1.00 26.69 160 MET A CA 1
ATOM 1194 C C . MET A 1 160 ? 37.725 36.350 48.806 1.00 29.51 160 MET A C 1
ATOM 1195 O O . MET A 1 160 ? 37.418 36.068 49.969 1.00 32.29 160 MET A O 1
ATOM 1200 N N . ARG A 1 161 ? 37.434 37.513 48.264 1.00 33.90 161 ARG A N 1
ATOM 1201 C CA . ARG A 1 161 ? 36.650 38.516 48.967 1.00 36.73 161 ARG A CA 1
ATOM 1202 C C . ARG A 1 161 ? 35.285 37.878 49.059 1.00 34.97 161 ARG A C 1
ATOM 1203 O O . ARG A 1 161 ? 34.807 37.610 50.147 1.00 36.47 161 ARG A O 1
ATOM 1211 N N . HIS A 1 162 ? 34.741 37.531 47.896 1.00 32.08 162 HIS A N 1
ATOM 1212 C CA . HIS A 1 162 ? 33.429 36.914 47.783 1.00 32.19 162 HIS A CA 1
ATOM 1213 C C . HIS A 1 162 ? 33.252 35.664 48.656 1.00 35.48 162 HIS A C 1
ATOM 1214 O O . HIS A 1 162 ? 32.191 35.470 49.237 1.00 38.72 162 HIS A O 1
ATOM 1221 N N . LEU A 1 163 ? 34.244 34.781 48.638 1.00 35.31 163 LEU A N 1
ATOM 1222 C CA . LEU A 1 163 ? 34.238 33.540 49.382 1.00 34.17 163 LEU A CA 1
ATOM 1223 C C . LEU A 1 163 ? 34.255 33.800 50.885 1.00 36.72 163 LEU A C 1
ATOM 1224 O O . LEU A 1 163 ? 33.604 33.092 51.661 1.00 37.37 163 LEU A O 1
ATOM 1229 N N . TYR A 1 164 ? 35.055 34.753 51.337 1.00 37.89 164 TYR A N 1
ATOM 1230 C CA . TYR A 1 164 ? 35.088 34.990 52.761 1.00 37.56 164 TYR A CA 1
ATOM 1231 C C . TYR A 1 164 ? 33.735 35.481 53.241 1.00 40.59 164 TYR A C 1
ATOM 1232 O O . TYR A 1 164 ? 33.180 34.920 54.195 1.00 41.97 164 TYR A O 1
ATOM 1241 N N . ARG A 1 165 ? 33.143 36.427 52.518 1.00 43.65 165 ARG A N 1
ATOM 1242 C CA . ARG A 1 165 ? 31.822 36.933 52.879 1.00 49.59 165 ARG A CA 1
ATOM 1243 C C . ARG A 1 165 ? 30.791 35.837 52.920 1.00 51.15 165 ARG A C 1
ATOM 1244 O O . ARG A 1 165 ? 30.052 35.758 53.888 1.00 56.71 165 ARG A O 1
ATOM 1252 N N . GLN A 1 166 ? 30.760 34.973 51.910 1.00 51.99 166 GLN A N 1
ATOM 1253 C CA . GLN A 1 166 ? 29.804 33.849 51.853 1.00 50.61 166 GLN A CA 1
ATOM 1254 C C . GLN A 1 166 ? 29.820 32.958 53.075 1.00 49.66 166 GLN A C 1
ATOM 1255 O O . GLN A 1 166 ? 28.913 32.165 53.263 1.00 50.51 166 GLN A O 1
ATOM 1261 N N . HIS A 1 167 ? 30.935 32.979 53.801 1.00 49.27 167 HIS A N 1
ATOM 1262 C CA . HIS A 1 167 ? 31.131 32.170 54.998 1.00 49.08 167 HIS A CA 1
ATOM 1263 C C . HIS A 1 167 ? 31.266 33.085 56.212 1.00 49.18 167 HIS A C 1
ATOM 1264 O O . HIS A 1 167 ? 32.018 32.778 57.148 1.00 50.16 167 HIS A O 1
ATOM 1271 N N . GLY A 1 168 ? 30.632 34.254 56.138 1.00 47.73 168 GLY A N 1
ATOM 1272 C CA . GLY A 1 168 ? 30.674 35.218 57.220 1.00 45.50 168 GLY A CA 1
ATOM 1273 C C . GLY A 1 168 ? 32.053 35.476 57.809 1.00 46.39 168 GLY A C 1
ATOM 1274 O O . GLY A 1 168 ? 32.189 35.636 59.026 1.00 47.51 168 GLY A O 1
ATOM 1275 N N . GLY A 1 169 ? 33.096 35.430 56.980 1.00 45.97 169 GLY A N 1
ATOM 1276 C CA . GLY A 1 169 ? 34.432 35.748 57.462 1.00 42.07 169 GLY A CA 1
ATOM 1277 C C . GLY A 1 169 ? 34.595 37.249 57.274 1.00 40.80 169 GLY A C 1
ATOM 1278 O O . GLY A 1 169 ? 33.751 37.928 56.662 1.00 39.06 169 GLY A O 1
ATOM 1279 N N . THR A 1 170 ? 35.728 37.768 57.701 1.00 40.43 170 THR A N 1
ATOM 1280 C CA . THR A 1 170 ? 35.980 39.200 57.590 1.00 41.50 170 THR A CA 1
ATOM 1281 C C . THR A 1 170 ? 37.331 39.477 56.886 1.00 39.69 170 THR A C 1
ATOM 1282 O O . THR A 1 170 ? 38.346 38.971 57.364 1.00 42.89 170 THR A O 1
ATOM 1286 N N . VAL A 1 171 ? 37.374 40.278 55.806 1.00 37.63 171 VAL A N 1
ATOM 1287 C CA . VAL A 1 171 ? 38.674 40.612 55.165 1.00 34.52 171 VAL A CA 1
ATOM 1288 C C . VAL A 1 171 ? 39.138 41.940 55.744 1.00 34.53 171 VAL A C 1
ATOM 1289 O O . VAL A 1 171 ? 38.623 42.971 55.365 1.00 35.01 171 VAL A O 1
ATOM 1293 N N . LEU A 1 172 ? 40.127 41.924 56.626 1.00 36.04 172 LEU A N 1
ATOM 1294 C CA . LEU A 1 172 ? 40.595 43.154 57.270 1.00 36.47 172 LEU A CA 1
ATOM 1295 C C . LEU A 1 172 ? 41.348 44.152 56.393 1.00 40.31 172 LEU A C 1
ATOM 1296 O O . LEU A 1 172 ? 41.068 45.347 56.433 1.00 43.50 172 LEU A O 1
ATOM 1301 N N . GLU A 1 173 ? 42.304 43.679 55.606 1.00 40.13 173 GLU A N 1
ATOM 1302 C CA . GLU A 1 173 ? 43.082 44.555 54.754 1.00 37.49 173 GLU A CA 1
ATOM 1303 C C . GLU A 1 173 ? 43.406 43.752 53.550 1.00 33.79 173 GLU A C 1
ATOM 1304 O O . GLU A 1 173 ? 43.384 42.517 53.582 1.00 30.36 173 GLU A O 1
ATOM 1310 N N . GLU A 1 174 ? 43.760 44.493 52.516 1.00 30.55 174 GLU A N 1
ATOM 1311 C CA . GLU A 1 174 ? 44.176 43.995 51.224 1.00 31.24 174 GLU A CA 1
ATOM 1312 C C . GLU A 1 174 ? 45.412 44.858 50.856 1.00 29.48 174 GLU A C 1
ATOM 1313 O O . GLU A 1 174 ? 45.316 46.012 50.462 1.00 30.78 174 GLU A O 1
ATOM 1319 N N . ILE A 1 175 ? 46.578 44.282 51.042 1.00 28.53 175 ILE A N 1
ATOM 1320 C CA . ILE A 1 175 ? 47.846 44.948 50.821 1.00 28.08 175 ILE A CA 1
ATOM 1321 C C . ILE A 1 175 ? 48.549 44.386 49.575 1.00 27.84 175 ILE A C 1
ATOM 1322 O O . ILE A 1 175 ? 48.411 43.182 49.300 1.00 29.56 175 ILE A O 1
ATOM 1327 N N . TYR A 1 176 ? 49.200 45.247 48.785 1.00 24.55 176 TYR A N 1
ATOM 1328 C CA . TYR A 1 176 ? 49.974 44.814 47.627 1.00 23.50 176 TYR A CA 1
ATOM 1329 C C . TYR A 1 176 ? 51.381 45.364 47.707 1.00 25.15 176 TYR A C 1
ATOM 1330 O O . TYR A 1 176 ? 51.568 46.432 48.249 1.00 28.66 176 TYR A O 1
ATOM 1339 N N . ILE A 1 177 ? 52.367 44.547 47.319 1.00 26.47 177 ILE A N 1
ATOM 1340 C CA . ILE A 1 177 ? 53.808 44.892 47.288 1.00 24.91 177 ILE A CA 1
ATOM 1341 C C . ILE A 1 177 ? 54.304 44.621 45.855 1.00 24.65 177 ILE A C 1
ATOM 1342 O O . ILE A 1 177 ? 53.705 43.814 45.123 1.00 25.01 177 ILE A O 1
ATOM 1347 N N . PRO A 1 178 ? 55.359 45.348 45.410 1.00 23.59 178 PRO A N 1
ATOM 1348 C CA . PRO A 1 178 ? 55.950 45.211 44.069 1.00 20.27 178 PRO A CA 1
ATOM 1349 C C . PRO A 1 178 ? 56.422 43.795 43.856 1.00 21.12 178 PRO A C 1
ATOM 1350 O O . PRO A 1 178 ? 56.641 43.122 44.837 1.00 21.56 178 PRO A O 1
ATOM 1354 N N . LEU A 1 179 ? 56.553 43.326 42.603 1.00 20.68 179 LEU A N 1
ATOM 1355 C CA . LEU A 1 179 ? 57.075 41.987 42.334 1.00 20.88 179 LEU A CA 1
ATOM 1356 C C . LEU A 1 179 ? 58.574 41.878 42.723 1.00 23.00 179 LEU A C 1
ATOM 1357 O O . LEU A 1 179 ? 59.043 40.811 43.168 1.00 23.00 179 LEU A O 1
ATOM 1362 N N . TYR A 1 180 ? 59.261 43.027 42.634 1.00 24.76 180 TYR A N 1
ATOM 1363 C CA . TYR A 1 180 ? 60.688 43.233 42.945 1.00 24.88 180 TYR A CA 1
ATOM 1364 C C . TYR A 1 180 ? 60.613 44.261 44.042 1.00 26.58 180 TYR A C 1
ATOM 1365 O O . TYR A 1 180 ? 60.783 45.460 43.832 1.00 29.44 180 TYR A O 1
ATOM 1374 N N . PRO A 1 181 ? 60.314 43.792 45.237 1.00 28.25 181 PRO A N 1
ATOM 1375 C CA . PRO A 1 181 ? 60.156 44.624 46.426 1.00 31.81 181 PRO A CA 1
ATOM 1376 C C . PRO A 1 181 ? 61.395 44.975 47.219 1.00 34.30 181 PRO A C 1
ATOM 1377 O O . PRO A 1 181 ? 62.301 44.159 47.351 1.00 34.85 181 PRO A O 1
ATOM 1381 N N . SER A 1 182 ? 61.428 46.191 47.757 1.00 35.80 182 SER A N 1
ATOM 1382 C CA . SER A 1 182 ? 62.549 46.598 48.596 1.00 36.26 182 SER A CA 1
ATOM 1383 C C . SER A 1 182 ? 62.168 46.223 50.023 1.00 35.36 182 SER A C 1
ATOM 1384 O O . SER A 1 182 ? 60.990 46.139 50.323 1.00 37.21 182 SER A O 1
ATOM 1387 N N . ASP A 1 183 ? 63.133 46.037 50.917 1.00 38.82 183 ASP A N 1
ATOM 1388 C CA . ASP A 1 183 ? 62.812 45.691 52.326 1.00 41.00 183 ASP A CA 1
ATOM 1389 C C . ASP A 1 183 ? 61.868 46.702 52.982 1.00 37.39 183 ASP A C 1
ATOM 1390 O O . ASP A 1 183 ? 61.088 46.347 53.856 1.00 35.39 183 ASP A O 1
ATOM 1395 N N . ASP A 1 184 ? 61.945 47.948 52.525 1.00 35.37 184 ASP A N 1
ATOM 1396 C CA . ASP A 1 184 ? 61.104 49.018 53.009 1.00 38.64 184 ASP A CA 1
ATOM 1397 C C . ASP A 1 184 ? 59.690 48.574 52.799 1.00 37.89 184 ASP A C 1
ATOM 1398 O O . ASP A 1 184 ? 58.927 48.566 53.759 1.00 37.53 184 ASP A O 1
ATOM 1403 N N . ASP A 1 185 ? 59.348 48.204 51.554 1.00 35.04 185 ASP A N 1
ATOM 1404 C CA . ASP A 1 185 ? 57.988 47.741 51.221 1.00 35.44 185 ASP A CA 1
ATOM 1405 C C . ASP A 1 185 ? 57.600 46.575 52.066 1.00 35.58 185 ASP A C 1
ATOM 1406 O O . ASP A 1 185 ? 56.458 46.472 52.520 1.00 37.76 185 ASP A O 1
ATOM 1411 N N . LEU A 1 186 ? 58.520 45.631 52.176 1.00 35.84 186 LEU A N 1
ATOM 1412 C CA . LEU A 1 186 ? 58.247 44.434 52.944 1.00 39.43 186 LEU A CA 1
ATOM 1413 C C . LEU A 1 186 ? 57.983 44.811 54.396 1.00 40.33 186 LEU A C 1
ATOM 1414 O O . LEU A 1 186 ? 57.058 44.287 55.012 1.00 41.54 186 LEU A O 1
ATOM 1419 N N . GLN A 1 187 ? 58.720 45.783 54.918 1.00 41.49 187 GLN A N 1
ATOM 1420 C CA . GLN A 1 187 ? 58.511 46.181 56.297 1.00 41.98 187 GLN A CA 1
ATOM 1421 C C . GLN A 1 187 ? 57.259 46.956 56.556 1.00 40.90 187 GLN A C 1
ATOM 1422 O O . GLN A 1 187 ? 56.647 46.799 57.609 1.00 42.78 187 GLN A O 1
ATOM 1428 N N . ARG A 1 188 ? 56.883 47.834 55.649 1.00 37.98 188 ARG A N 1
ATOM 1429 C CA . ARG A 1 188 ? 55.670 48.554 55.882 1.00 38.97 188 ARG A CA 1
ATOM 1430 C C . ARG A 1 188 ? 54.520 47.600 55.672 1.00 39.84 188 ARG A C 1
ATOM 1431 O O . ARG A 1 188 ? 53.459 47.760 56.259 1.00 44.16 188 ARG A O 1
ATOM 1439 N N . ALA A 1 189 ? 54.705 46.573 54.865 1.00 37.01 189 ALA A N 1
ATOM 1440 C CA . ALA A 1 189 ? 53.587 45.694 54.651 1.00 33.16 189 ALA A CA 1
ATOM 1441 C C . ALA A 1 189 ? 53.293 44.793 55.846 1.00 32.41 189 ALA A C 1
ATOM 1442 O O . ALA A 1 189 ? 52.155 44.701 56.317 1.00 32.66 189 ALA A O 1
ATOM 1444 N N . VAL A 1 190 ? 54.332 44.178 56.374 1.00 31.63 190 VAL A N 1
ATOM 1445 C CA . VAL A 1 190 ? 54.205 43.272 57.506 1.00 34.08 190 VAL A CA 1
ATOM 1446 C C . VAL A 1 190 ? 53.678 43.968 58.746 1.00 35.55 190 VAL A C 1
ATOM 14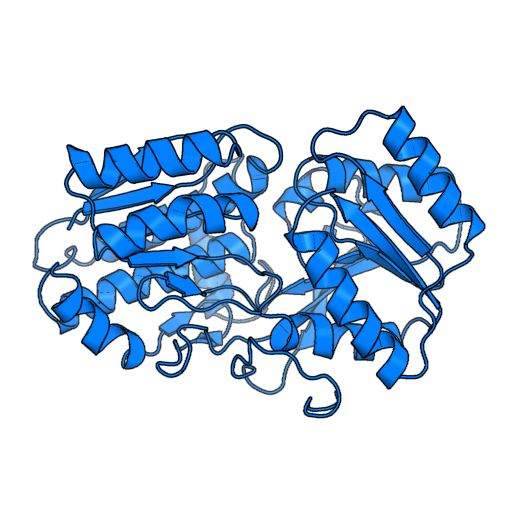47 O O . VAL A 1 190 ? 53.047 43.352 59.612 1.00 35.89 190 VAL A O 1
ATOM 1451 N N . GLU A 1 191 ? 53.971 45.255 58.833 1.00 37.81 191 GLU A N 1
ATOM 1452 C CA . GLU A 1 191 ? 53.540 46.086 59.942 1.00 39.24 191 GLU A CA 1
ATOM 1453 C C . GLU A 1 191 ? 52.039 46.169 59.855 1.00 36.53 191 GLU A C 1
ATOM 1454 O O . GLU A 1 191 ? 51.343 45.948 60.823 1.00 34.62 191 GLU A O 1
ATOM 1460 N N . ARG A 1 192 ? 51.548 46.396 58.653 1.00 37.55 192 ARG A N 1
ATOM 1461 C CA . ARG A 1 192 ? 50.110 46.455 58.424 1.00 42.23 192 ARG A CA 1
ATOM 1462 C C . ARG A 1 192 ? 49.435 45.113 58.712 1.00 44.68 192 ARG A C 1
ATOM 1463 O O . ARG A 1 192 ? 48.265 45.062 59.147 1.00 43.74 192 ARG A O 1
ATOM 1471 N N . ILE A 1 193 ? 50.163 44.028 58.436 1.00 47.14 193 ILE A N 1
ATOM 1472 C CA . ILE A 1 193 ? 49.626 42.683 58.667 1.00 47.56 193 ILE A CA 1
ATOM 1473 C C . ILE A 1 193 ? 49.644 42.418 60.177 1.00 46.76 193 ILE A C 1
ATOM 1474 O O . ILE A 1 193 ? 48.661 41.895 60.725 1.00 47.68 193 ILE A O 1
ATOM 1479 N N . TYR A 1 194 ? 50.700 42.899 60.843 1.00 46.64 194 TYR A N 1
ATOM 1480 C CA . TYR A 1 194 ? 50.873 42.730 62.281 1.00 47.53 194 TYR A CA 1
ATOM 1481 C C . TYR A 1 194 ? 49.793 43.390 63.110 1.00 47.92 194 TYR A C 1
ATOM 1482 O O . TYR A 1 194 ? 49.234 42.799 64.040 1.00 49.07 194 TYR A O 1
ATOM 1491 N N . GLN A 1 195 ? 49.523 44.636 62.771 1.00 48.03 195 GLN A N 1
ATOM 1492 C CA . GLN A 1 195 ? 48.555 45.429 63.483 1.00 47.66 195 GLN A CA 1
ATOM 1493 C C . GLN A 1 195 ? 47.124 45.048 63.199 1.00 45.99 195 GLN A C 1
ATOM 1494 O O . GLN A 1 195 ? 46.249 45.378 63.987 1.00 47.46 195 GLN A O 1
ATOM 1500 N N . ALA A 1 196 ? 46.878 44.351 62.093 1.00 44.11 196 ALA A N 1
ATOM 1501 C CA . ALA A 1 196 ? 45.509 43.944 61.726 1.00 45.62 196 ALA A CA 1
ATOM 1502 C C . ALA A 1 196 ? 44.903 42.868 62.652 1.00 45.42 196 ALA A C 1
ATOM 1503 O O . ALA A 1 196 ? 43.676 42.675 62.704 1.00 45.55 196 ALA A O 1
ATOM 1505 N N . ARG A 1 197 ? 45.756 42.105 63.317 1.00 45.10 197 ARG A N 1
ATOM 1506 C CA . ARG A 1 197 ? 45.248 41.107 64.244 1.00 47.33 197 ARG A CA 1
ATOM 1507 C C . ARG A 1 197 ? 44.299 40.051 63.620 1.00 45.11 197 ARG A C 1
ATOM 1508 O O . ARG A 1 197 ? 43.243 39.711 64.171 1.00 45.02 197 ARG A O 1
ATOM 1516 N N . ALA A 1 198 ? 44.772 39.445 62.535 1.00 43.29 198 ALA A N 1
ATOM 1517 C CA . ALA A 1 198 ? 44.029 38.451 61.792 1.00 39.27 198 ALA A CA 1
ATOM 1518 C C . ALA A 1 198 ? 44.364 37.050 62.280 1.00 39.23 198 ALA A C 1
ATOM 1519 O O . ALA A 1 198 ? 45.398 36.851 62.930 1.00 38.93 198 ALA A O 1
ATOM 1521 N N . ASP A 1 199 ? 43.505 36.082 61.927 1.00 37.29 199 ASP A N 1
ATOM 1522 C CA . ASP A 1 199 ? 43.703 34.672 62.290 1.00 35.29 199 ASP A CA 1
ATOM 1523 C C . ASP A 1 199 ? 44.444 33.910 61.162 1.00 34.69 199 ASP A C 1
ATOM 1524 O O . ASP A 1 199 ? 45.033 32.837 61.392 1.00 34.60 199 ASP A O 1
ATOM 1529 N N . VAL A 1 200 ? 44.352 34.450 59.943 1.00 32.55 200 VAL A N 1
ATOM 1530 C CA . VAL A 1 200 ? 45.010 33.906 58.765 1.00 32.97 200 VAL A CA 1
ATOM 1531 C C . VAL A 1 200 ? 45.442 35.049 57.846 1.00 32.95 200 VAL A C 1
ATOM 1532 O O . VAL A 1 200 ? 44.707 36.028 57.680 1.00 32.78 200 VAL A O 1
ATOM 1536 N N . VAL A 1 201 ? 46.658 34.911 57.307 1.00 34.12 201 VAL A N 1
ATOM 1537 C CA . VAL A 1 201 ? 47.276 35.817 56.323 1.00 30.66 201 VAL A CA 1
ATOM 1538 C C . VAL A 1 201 ? 47.139 35.046 54.998 1.00 32.87 201 VAL A C 1
ATOM 1539 O O . VAL A 1 201 ? 47.639 33.917 54.909 1.00 34.90 201 VAL A O 1
ATOM 1543 N N . PHE A 1 202 ? 46.407 35.583 54.013 1.00 31.75 202 PHE A N 1
ATOM 1544 C CA . PHE A 1 202 ? 46.280 34.915 52.704 1.00 28.94 202 PHE A CA 1
ATOM 1545 C C . PHE A 1 202 ? 47.277 35.563 51.725 1.00 28.94 202 PHE A C 1
ATOM 1546 O O . PHE A 1 202 ? 47.149 36.734 51.346 1.00 29.57 202 PHE A O 1
ATOM 1554 N N . SER A 1 203 ? 48.236 34.768 51.276 1.00 28.69 203 SER A N 1
ATOM 1555 C CA . SER A 1 203 ? 49.278 35.233 50.384 1.00 26.93 203 SER A CA 1
ATOM 1556 C C . SER A 1 203 ? 49.214 34.964 48.890 1.00 27.03 203 SER A C 1
ATOM 1557 O O . SER A 1 203 ? 49.187 33.817 48.427 1.00 27.14 203 SER A O 1
ATOM 1560 N N . THR A 1 204 ? 49.196 36.036 48.117 1.00 26.20 204 THR A N 1
ATOM 1561 C CA . THR A 1 204 ? 49.243 35.904 46.667 1.00 24.90 204 THR A CA 1
ATOM 1562 C C . THR A 1 204 ? 50.563 36.570 46.172 1.00 25.94 204 THR A C 1
ATOM 1563 O O . THR A 1 204 ? 50.634 37.204 45.104 1.00 25.10 204 THR A O 1
ATOM 1567 N N . VAL A 1 205 ? 51.577 36.489 47.046 1.00 26.62 205 VAL A N 1
ATOM 1568 C CA . VAL A 1 205 ? 52.914 36.993 46.814 1.00 22.33 205 VAL A CA 1
ATOM 1569 C C . VAL A 1 205 ? 53.580 35.859 46.064 1.00 22.03 205 VAL A C 1
ATOM 1570 O O . VAL A 1 205 ? 53.536 34.722 46.505 1.00 23.08 205 VAL A O 1
ATOM 1574 N N . VAL A 1 206 ? 54.150 36.163 44.909 1.00 21.41 206 VAL A N 1
ATOM 1575 C CA . VAL A 1 206 ? 54.816 35.156 44.131 1.00 21.17 206 VAL A CA 1
ATOM 1576 C C . VAL A 1 206 ? 56.364 35.319 43.942 1.00 24.27 206 VAL A C 1
ATOM 1577 O O . VAL A 1 206 ? 56.961 36.375 44.217 1.00 26.67 206 VAL A O 1
ATOM 1581 N N . GLY A 1 207 ? 57.017 34.232 43.535 1.00 26.56 207 GLY A N 1
ATOM 1582 C CA . GLY A 1 207 ? 58.441 34.239 43.318 1.00 23.58 207 GLY A CA 1
ATOM 1583 C C . GLY A 1 207 ? 59.285 34.548 44.534 1.00 26.49 207 GLY A C 1
ATOM 1584 O O . GLY A 1 207 ? 58.973 34.122 45.652 1.00 25.47 207 GLY A O 1
ATOM 1585 N N . THR A 1 208 ? 60.372 35.283 44.282 1.00 28.99 208 THR A N 1
ATOM 1586 C CA . THR A 1 208 ? 61.373 35.704 45.269 1.00 31.95 208 THR A CA 1
ATOM 1587 C C . THR A 1 208 ? 60.824 36.378 46.529 1.00 32.60 208 THR A C 1
ATOM 1588 O O . THR A 1 208 ? 61.246 36.056 47.638 1.00 34.41 208 THR A O 1
ATOM 1592 N N . GLY A 1 209 ? 59.894 37.308 46.381 1.00 29.33 209 GLY A N 1
ATOM 1593 C CA . GLY A 1 209 ? 59.381 37.942 47.565 1.00 27.86 209 GLY A CA 1
ATOM 1594 C C . GLY A 1 209 ? 58.716 36.999 48.527 1.00 27.24 209 GLY A C 1
ATOM 1595 O O . GLY A 1 209 ? 58.739 37.276 49.705 1.00 29.48 209 GLY A O 1
ATOM 1596 N N . THR A 1 210 ? 58.203 35.860 48.057 1.00 29.26 210 THR A N 1
ATOM 1597 C CA . THR A 1 210 ? 57.503 34.893 48.916 1.00 28.61 210 THR A CA 1
ATOM 1598 C C . THR A 1 210 ? 58.284 34.520 50.178 1.00 30.38 210 THR A C 1
ATOM 1599 O O . THR A 1 210 ? 57.816 34.756 51.289 1.00 33.51 210 THR A O 1
ATOM 1603 N N . ALA A 1 211 ? 59.495 33.989 50.025 1.00 32.45 211 ALA A N 1
ATOM 1604 C CA . ALA A 1 211 ? 60.295 33.592 51.193 1.00 30.82 211 ALA A CA 1
ATOM 1605 C C . ALA A 1 211 ? 60.692 34.776 52.064 1.00 32.52 211 ALA A C 1
ATOM 1606 O O . ALA A 1 211 ? 60.793 34.631 53.270 1.00 34.68 211 ALA A O 1
ATOM 1608 N N . GLU A 1 212 ? 60.901 35.948 51.468 1.00 32.36 212 GLU A N 1
ATOM 1609 C CA . GLU A 1 212 ? 61.273 37.122 52.243 1.00 33.21 212 GLU A CA 1
ATOM 1610 C C . GLU A 1 212 ? 60.071 37.588 53.029 1.00 32.16 212 GLU A C 1
ATOM 1611 O O . GLU A 1 212 ? 60.217 38.082 54.144 1.00 29.93 212 GLU A O 1
ATOM 1617 N N . LEU A 1 213 ? 58.884 37.459 52.433 1.00 30.04 213 LEU A N 1
ATOM 1618 C CA . LEU A 1 213 ? 57.663 37.868 53.109 1.00 31.32 213 LEU A CA 1
ATOM 1619 C C . LEU A 1 213 ? 57.500 36.974 54.327 1.00 31.90 213 LEU A C 1
ATOM 1620 O O . LEU A 1 213 ? 57.459 37.469 55.447 1.00 32.96 213 LEU A O 1
ATOM 1625 N N . TYR A 1 214 ? 57.473 35.661 54.086 1.00 31.29 214 TYR A N 1
ATOM 1626 C CA . TYR A 1 214 ? 57.279 34.662 55.131 1.00 33.09 214 TYR A CA 1
ATOM 1627 C C . TYR A 1 214 ? 58.183 34.824 56.333 1.00 33.08 214 TYR A C 1
ATOM 1628 O O . TYR A 1 214 ? 57.733 34.744 57.454 1.00 37.04 214 TYR A O 1
ATOM 1637 N N . ARG A 1 215 ? 59.464 35.021 56.074 1.00 35.84 215 ARG A N 1
ATOM 1638 C CA . ARG A 1 215 ? 60.480 35.212 57.084 1.00 36.27 215 ARG A CA 1
ATOM 1639 C C . ARG A 1 215 ? 60.248 36.522 57.776 1.00 37.25 215 ARG A C 1
ATOM 1640 O O . ARG A 1 215 ? 60.265 36.582 58.994 1.00 39.32 215 ARG A O 1
ATOM 1648 N N . ALA A 1 216 ? 59.963 37.576 57.025 1.00 39.05 216 ALA A N 1
ATOM 1649 C CA . ALA A 1 216 ? 59.737 38.869 57.675 1.00 40.87 216 ALA A CA 1
ATOM 1650 C C . ALA A 1 216 ? 58.571 38.796 58.658 1.00 41.32 216 ALA A C 1
ATOM 1651 O O . ALA A 1 216 ? 58.664 39.341 59.744 1.00 42.87 216 ALA A O 1
ATOM 1653 N N . ILE A 1 217 ? 57.487 38.118 58.282 1.00 40.95 217 ILE A N 1
ATOM 1654 C CA . ILE A 1 217 ? 56.301 38.005 59.146 1.00 43.41 217 ILE A CA 1
ATOM 1655 C C . ILE A 1 217 ? 56.699 37.196 60.371 1.00 46.12 217 ILE A C 1
ATOM 1656 O O . ILE A 1 217 ? 56.365 37.543 61.509 1.00 48.89 217 ILE A O 1
ATOM 1661 N N . ALA A 1 218 ? 57.478 36.158 60.158 1.00 45.83 218 ALA A N 1
ATOM 1662 C CA . ALA A 1 218 ? 57.874 35.362 61.283 1.00 48.38 218 ALA A CA 1
ATOM 1663 C C . ALA A 1 218 ? 58.680 36.232 62.235 1.00 49.32 218 ALA A C 1
ATOM 1664 O O . ALA A 1 218 ? 58.396 36.300 63.435 1.00 50.08 218 ALA A O 1
ATOM 1666 N N . ARG A 1 219 ? 59.613 36.973 61.669 1.00 49.55 219 ARG A N 1
ATOM 1667 C CA . ARG A 1 219 ? 60.476 37.813 62.450 1.00 51.43 219 ARG A CA 1
ATOM 1668 C C . ARG A 1 219 ? 59.815 38.982 63.144 1.00 52.19 219 ARG A C 1
ATOM 1669 O O . ARG A 1 219 ? 60.343 39.486 64.114 1.00 55.41 219 ARG A O 1
ATOM 1677 N N . ARG A 1 220 ? 58.696 39.467 62.646 1.00 51.54 220 ARG A N 1
ATOM 1678 C CA . ARG A 1 220 ? 58.049 40.582 63.323 1.00 52.13 220 ARG A CA 1
ATOM 1679 C C . ARG A 1 220 ? 57.287 39.973 64.510 1.00 54.48 220 ARG A C 1
ATOM 1680 O O . ARG A 1 220 ? 57.237 40.549 65.605 1.00 56.12 220 ARG A O 1
ATOM 1688 N N . TYR A 1 221 ? 56.752 38.771 64.303 1.00 55.57 221 TYR A N 1
ATOM 1689 C CA . TYR A 1 221 ? 55.979 38.082 65.330 1.00 57.39 221 TYR A CA 1
ATOM 1690 C C . TYR A 1 221 ? 56.780 37.570 66.499 1.00 59.95 221 TYR A C 1
ATOM 1691 O O . TYR A 1 221 ? 56.286 37.604 67.624 1.00 62.54 221 TYR A O 1
ATOM 1700 N N . GLY A 1 222 ? 58.002 37.103 66.227 1.00 63.16 222 GLY A N 1
ATOM 1701 C CA . GLY A 1 222 ? 58.892 36.587 67.261 1.00 66.72 222 GLY A CA 1
ATOM 1702 C C . GLY A 1 222 ? 58.470 35.283 67.936 1.00 70.74 222 GLY A C 1
ATOM 1703 O O . GLY A 1 222 ? 58.215 34.241 67.281 1.00 72.25 222 GLY A O 1
ATOM 1704 N N . ASP A 1 223 ? 58.405 35.325 69.264 1.00 72.48 223 ASP A N 1
ATOM 1705 C CA . ASP A 1 223 ? 58.023 34.139 70.019 1.00 74.10 223 ASP A CA 1
ATOM 1706 C C . ASP A 1 223 ? 56.508 34.060 70.108 1.00 73.74 223 ASP A C 1
ATOM 1707 O O . ASP A 1 223 ? 55.825 35.083 70.271 1.00 72.40 223 ASP A O 1
ATOM 1712 N N . GLY A 1 224 ? 55.985 32.855 69.925 1.00 74.50 224 GLY A N 1
ATOM 1713 C CA . GLY A 1 224 ? 54.549 32.645 70.065 1.00 76.49 224 GLY A CA 1
ATOM 1714 C C . GLY A 1 224 ? 53.561 33.029 68.975 1.00 76.05 224 GLY A C 1
ATOM 1715 O O . GLY A 1 224 ? 53.822 33.927 68.176 1.00 76.16 224 GLY A O 1
ATOM 1716 N N . ARG A 1 225 ? 52.372 32.417 69.077 1.00 76.48 225 ARG A N 1
ATOM 1717 C CA . ARG A 1 225 ? 51.236 32.544 68.145 1.00 75.79 225 ARG A CA 1
ATOM 1718 C C . ARG A 1 225 ? 51.126 33.710 67.169 1.00 74.11 225 ARG A C 1
ATOM 1719 O O . ARG A 1 225 ? 50.830 34.859 67.563 1.00 73.63 225 ARG A O 1
ATOM 1727 N N . ARG A 1 226 ? 51.292 33.352 65.887 1.00 70.44 226 ARG A N 1
ATOM 1728 C CA . ARG A 1 226 ? 51.188 34.249 64.729 1.00 64.45 226 ARG A CA 1
ATOM 1729 C C . ARG A 1 226 ? 50.335 33.446 63.750 1.00 59.55 226 ARG A C 1
ATOM 1730 O O . ARG A 1 226 ? 50.402 32.194 63.739 1.00 56.52 226 ARG A O 1
ATOM 1738 N N . PRO A 1 227 ? 49.480 34.140 62.963 1.00 53.78 227 PRO A N 1
ATOM 1739 C CA . PRO A 1 227 ? 48.626 33.455 62.011 1.00 48.88 227 PRO A CA 1
ATOM 1740 C C . PRO A 1 227 ? 49.414 32.664 60.961 1.00 47.37 227 PRO A C 1
ATOM 1741 O O . PRO A 1 227 ? 50.592 32.956 60.681 1.00 45.73 227 PRO A O 1
ATOM 1745 N N . PRO A 1 228 ? 48.815 31.560 60.469 1.00 44.21 228 PRO A N 1
ATOM 1746 C CA . PRO A 1 228 ? 49.520 30.771 59.455 1.00 41.39 228 PRO A CA 1
ATOM 1747 C C . PRO A 1 228 ? 49.435 31.531 58.126 1.00 41.32 228 PRO A C 1
ATOM 1748 O O . PRO A 1 228 ? 48.557 32.402 57.951 1.00 39.39 228 PRO A O 1
ATOM 1752 N N . ILE A 1 229 ? 50.336 31.241 57.192 1.00 39.11 229 ILE A N 1
ATOM 1753 C CA . ILE A 1 229 ? 50.225 31.909 55.910 1.00 37.96 229 ILE A CA 1
ATOM 1754 C C . ILE A 1 229 ? 49.678 30.901 54.934 1.00 37.21 229 ILE A C 1
ATOM 1755 O O . ILE A 1 229 ? 50.230 29.813 54.817 1.00 38.09 229 ILE A O 1
ATOM 1760 N N . ALA A 1 230 ? 48.515 31.200 54.355 1.00 34.22 230 ALA A N 1
ATOM 1761 C CA . ALA A 1 230 ? 47.901 30.327 53.365 1.00 31.94 230 ALA A CA 1
ATOM 1762 C C . ALA A 1 230 ? 48.323 30.856 52.019 1.00 31.62 230 ALA A C 1
ATOM 1763 O O . ALA A 1 230 ? 48.482 32.041 51.831 1.00 34.36 230 ALA A O 1
ATOM 1765 N N . SER A 1 231 ? 48.414 29.989 51.045 1.00 30.37 231 SER A N 1
ATOM 1766 C CA . SER A 1 231 ? 48.812 30.422 49.744 1.00 24.69 231 SER A CA 1
ATOM 1767 C C . SER A 1 231 ? 48.327 29.410 48.739 1.00 24.53 231 SER A C 1
ATOM 1768 O O . SER A 1 231 ? 47.937 28.290 49.108 1.00 27.06 231 SER A O 1
ATOM 1771 N N . LEU A 1 232 ? 48.240 29.840 47.482 1.00 25.73 232 LEU A N 1
ATOM 1772 C CA . LEU A 1 232 ? 47.797 28.976 46.355 1.00 25.53 232 LEU A CA 1
ATOM 1773 C C . LEU A 1 232 ? 49.001 28.744 45.450 1.00 22.20 232 LEU A C 1
ATOM 1774 O O . LEU A 1 232 ? 48.990 27.892 44.583 1.00 22.67 232 LEU A O 1
ATOM 1779 N N . THR A 1 233 ? 50.043 29.508 45.692 1.00 24.03 233 THR A N 1
ATOM 1780 C CA . THR A 1 233 ? 51.245 29.421 44.885 1.00 28.45 233 THR A CA 1
ATOM 1781 C C . THR A 1 233 ? 52.475 28.836 45.598 1.00 30.10 233 THR A C 1
ATOM 1782 O O . THR A 1 233 ? 53.218 28.081 44.974 1.00 34.98 233 THR A O 1
ATOM 1786 N N . THR A 1 234 ? 52.709 29.166 46.871 1.00 30.09 234 THR A N 1
ATOM 1787 C CA . THR A 1 234 ? 53.901 28.671 47.543 1.00 29.12 234 THR A CA 1
ATOM 1788 C C . THR A 1 234 ? 54.033 27.182 47.414 1.00 31.34 234 THR A C 1
ATOM 1789 O O . THR A 1 234 ? 53.081 26.430 47.712 1.00 32.94 234 THR A O 1
ATOM 1793 N N . SER A 1 235 ? 55.224 26.764 46.998 1.00 28.13 235 SER A N 1
ATOM 1794 C CA . SER A 1 235 ? 55.517 25.375 46.790 1.00 27.63 235 SER A CA 1
ATOM 1795 C C . SER A 1 235 ? 56.859 25.104 47.410 1.00 31.15 235 SER A C 1
ATOM 1796 O O . SER A 1 235 ? 57.450 25.966 48.078 1.00 33.20 235 SER A O 1
ATOM 1799 N N . GLU A 1 236 ? 57.340 23.902 47.149 1.00 32.98 236 GLU A N 1
ATOM 1800 C CA . GLU A 1 236 ? 58.605 23.399 47.627 1.00 32.65 236 GLU A CA 1
ATOM 1801 C C . GLU A 1 236 ? 59.782 24.252 47.115 1.00 31.81 236 GLU A C 1
ATOM 1802 O O . GLU A 1 236 ? 60.822 24.356 47.772 1.00 32.43 236 GLU A O 1
ATOM 1808 N N . ALA A 1 237 ? 59.590 24.928 45.988 1.00 32.65 237 ALA A N 1
ATOM 1809 C CA . ALA A 1 237 ? 60.638 25.777 45.421 1.00 33.94 237 ALA A CA 1
ATOM 1810 C C . ALA A 1 237 ? 60.884 27.034 46.263 1.00 34.72 237 ALA A C 1
ATOM 1811 O O . ALA A 1 237 ? 62.034 27.463 46.488 1.00 37.18 237 ALA A O 1
ATOM 1813 N N . GLU A 1 238 ? 59.787 27.624 46.725 1.00 34.88 238 GLU A N 1
ATOM 1814 C CA . GLU A 1 238 ? 59.850 28.837 47.529 1.00 34.16 238 GLU A CA 1
ATOM 1815 C C . GLU A 1 238 ? 60.214 28.394 48.921 1.00 34.90 238 GLU A C 1
ATOM 1816 O O . GLU A 1 238 ? 61.068 29.006 49.553 1.00 37.62 238 GLU A O 1
ATOM 1822 N N . VAL A 1 239 ? 59.609 27.289 49.360 1.00 35.40 239 VAL A N 1
ATOM 1823 C CA . VAL A 1 239 ? 59.852 26.732 50.677 1.00 35.70 239 VAL A CA 1
ATOM 1824 C C . VAL A 1 239 ? 61.322 26.395 50.892 1.00 38.19 239 VAL A C 1
ATOM 1825 O O . VAL A 1 239 ? 61.858 26.645 51.976 1.00 37.83 239 VAL A O 1
ATOM 1829 N N . ALA A 1 240 ? 61.975 25.901 49.841 1.00 38.74 240 ALA A N 1
ATOM 1830 C CA . ALA A 1 240 ? 63.400 25.601 49.848 1.00 39.37 240 ALA A CA 1
ATOM 1831 C C . ALA A 1 240 ? 64.255 26.806 50.252 1.00 42.74 240 ALA A C 1
ATOM 1832 O O . ALA A 1 240 ? 65.417 26.637 50.642 1.00 43.09 240 ALA A O 1
ATOM 1834 N N . LYS A 1 241 ? 63.703 28.017 50.120 1.00 47.51 241 LYS A N 1
ATOM 1835 C CA . LYS A 1 241 ? 64.405 29.283 50.474 1.00 52.02 241 LYS A CA 1
ATOM 1836 C C . LYS A 1 241 ? 64.116 29.826 51.880 1.00 51.23 241 LYS A C 1
ATOM 1837 O O . LYS A 1 241 ? 64.425 30.991 52.151 1.00 54.18 241 LYS A O 1
ATOM 1843 N N . MET A 1 242 ? 63.468 29.056 52.742 1.00 48.39 242 MET A N 1
ATOM 1844 C CA . MET A 1 242 ? 63.151 29.589 54.047 1.00 48.45 242 MET A CA 1
ATOM 1845 C C . MET A 1 242 ? 63.699 28.693 55.122 1.00 50.16 242 MET A C 1
ATOM 1846 O O . MET A 1 242 ? 64.088 27.562 54.856 1.00 48.23 242 MET A O 1
ATOM 1851 N N . GLU A 1 243 ? 63.691 29.221 56.343 1.00 54.38 243 GLU A N 1
ATOM 1852 C CA . GLU A 1 243 ? 64.139 28.513 57.548 1.00 57.92 243 GLU A CA 1
ATOM 1853 C C . GLU A 1 243 ? 62.914 27.718 58.045 1.00 57.67 243 GLU A C 1
ATOM 1854 O O . GLU A 1 243 ? 61.804 28.249 58.068 1.00 58.53 243 GLU A O 1
ATOM 1860 N N . SER A 1 244 ? 63.112 26.468 58.466 1.00 59.06 244 SER A N 1
ATOM 1861 C CA . SER A 1 244 ? 62.017 25.570 58.900 1.00 56.51 244 SER A CA 1
ATOM 1862 C C . SER A 1 244 ? 60.996 26.068 59.918 1.00 54.67 244 SER A C 1
ATOM 1863 O O . SER A 1 244 ? 59.857 25.583 59.954 1.00 54.63 244 SER A O 1
ATOM 1866 N N . ASP A 1 245 ? 61.407 27.048 60.715 1.00 52.11 245 ASP A N 1
ATOM 1867 C CA . 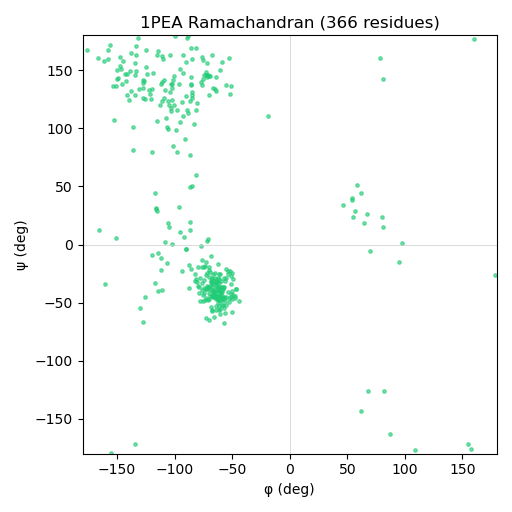ASP A 1 245 ? 60.559 27.648 61.736 1.00 51.23 245 ASP A CA 1
ATOM 1868 C C . ASP A 1 245 ? 59.713 28.758 61.128 1.00 49.81 245 ASP A C 1
ATOM 1869 O O . ASP A 1 245 ? 58.714 29.196 61.707 1.00 50.45 245 ASP A O 1
ATOM 1874 N N . VAL A 1 246 ? 60.180 29.256 59.991 1.00 46.55 246 VAL A N 1
ATOM 1875 C CA . VAL A 1 246 ? 59.508 30.291 59.217 1.00 45.70 246 VAL A CA 1
ATOM 1876 C C . VAL A 1 246 ? 58.518 29.562 58.271 1.00 44.57 246 VAL A C 1
ATOM 1877 O O . VAL A 1 246 ? 57.372 29.955 58.071 1.00 43.09 246 VAL A O 1
ATOM 1881 N N . ALA A 1 247 ? 58.969 28.425 57.781 1.00 44.76 247 ALA A N 1
ATOM 1882 C CA . ALA A 1 247 ? 58.194 27.643 56.864 1.00 46.66 247 ALA A CA 1
ATOM 1883 C C . ALA A 1 247 ? 57.078 26.896 57.532 1.00 48.60 247 ALA A C 1
ATOM 1884 O O . ALA A 1 247 ? 55.954 26.925 57.045 1.00 51.50 247 ALA A O 1
ATOM 1886 N N . GLU A 1 248 ? 57.389 26.207 58.630 1.00 51.26 248 GLU A N 1
ATOM 1887 C CA . GLU A 1 248 ? 56.406 25.377 59.329 1.00 51.97 248 GLU A CA 1
ATOM 1888 C C . GLU A 1 248 ? 55.107 26.056 59.780 1.00 49.64 248 GLU A C 1
ATOM 1889 O O . GLU A 1 248 ? 55.116 27.201 60.244 1.00 50.65 248 GLU A O 1
ATOM 1895 N N . GLY A 1 249 ? 53.988 25.355 59.569 1.00 46.48 249 GLY A N 1
ATOM 1896 C CA . GLY A 1 249 ? 52.677 25.857 59.952 1.00 44.41 249 GLY A CA 1
ATOM 1897 C C . GLY A 1 249 ? 51.920 26.560 58.847 1.00 45.71 249 GLY A C 1
ATOM 1898 O O . GLY A 1 249 ? 50.696 26.761 58.939 1.00 46.75 249 GLY A O 1
ATOM 1899 N N . GLN A 1 250 ? 52.651 26.904 57.784 1.00 45.03 250 GLN A N 1
ATOM 1900 C CA . GLN A 1 250 ? 52.086 27.607 56.636 1.00 40.31 250 GLN A CA 1
ATOM 1901 C C . GLN A 1 250 ? 51.236 26.634 55.858 1.00 36.85 250 GLN A C 1
ATOM 1902 O O . GLN A 1 250 ? 51.523 25.457 55.846 1.00 36.51 250 GLN A O 1
ATOM 1908 N N . VAL A 1 251 ? 50.158 27.138 55.278 1.00 34.93 251 VAL A N 1
ATOM 1909 C CA . VAL A 1 251 ? 49.173 26.352 54.543 1.00 33.54 251 VAL A CA 1
ATOM 1910 C C . VAL A 1 251 ? 49.193 26.637 53.017 1.00 33.23 251 VAL A C 1
ATOM 1911 O O . VAL A 1 251 ? 49.433 27.764 52.615 1.00 34.42 251 VAL A O 1
ATOM 1915 N N . VAL A 1 252 ? 49.055 25.599 52.184 1.00 31.98 252 VAL A N 1
ATOM 1916 C CA . VAL A 1 252 ? 48.998 25.710 50.706 1.00 29.86 252 VAL A CA 1
ATOM 1917 C C . VAL A 1 252 ? 47.999 24.677 50.164 1.00 29.80 252 VAL A C 1
ATOM 1918 O O . VAL A 1 252 ? 47.868 23.582 50.704 1.00 28.17 252 VAL A O 1
ATOM 1922 N N . VAL A 1 253 ? 47.319 25.023 49.082 1.00 30.36 253 VAL A N 1
ATOM 1923 C CA . VAL A 1 253 ? 46.366 24.131 48.422 1.00 28.61 253 VAL A CA 1
ATOM 1924 C C . VAL A 1 253 ? 46.928 23.990 47.029 1.00 29.46 253 VAL A C 1
ATOM 1925 O O . VAL A 1 253 ? 47.318 24.970 46.397 1.00 28.90 253 VAL A O 1
ATOM 1929 N N . ALA A 1 254 ? 47.147 22.751 46.627 1.00 29.51 254 ALA A N 1
ATOM 1930 C CA . ALA A 1 254 ? 47.687 22.478 45.320 1.00 29.77 254 ALA A CA 1
ATOM 1931 C C . ALA A 1 254 ? 47.153 21.118 44.871 1.00 31.61 254 ALA A C 1
ATOM 1932 O O . ALA A 1 254 ? 46.790 20.279 45.705 1.00 32.75 254 ALA A O 1
ATOM 1934 N N . PRO A 1 255 ? 46.991 20.912 43.562 1.00 32.99 255 PRO A N 1
ATOM 1935 C CA . PRO A 1 255 ? 46.486 19.577 43.236 1.00 35.53 255 PRO A CA 1
ATOM 1936 C C . PRO A 1 255 ? 47.501 18.448 43.458 1.00 38.47 255 PRO A C 1
ATOM 1937 O O . PRO A 1 255 ? 47.174 17.296 43.210 1.00 40.73 255 PRO A O 1
ATOM 1941 N N . TYR A 1 256 ? 48.678 18.769 44.013 1.00 39.35 256 TYR A N 1
ATOM 1942 C CA . TYR A 1 256 ? 49.756 17.807 44.223 1.00 39.08 256 TYR A CA 1
ATOM 1943 C C . TYR A 1 256 ? 50.827 18.354 45.141 1.00 42.55 256 TYR A C 1
ATOM 1944 O O . TYR A 1 256 ? 50.915 19.565 45.306 1.00 45.90 256 TYR A O 1
ATOM 1953 N N . PHE A 1 257 ? 51.640 17.458 45.722 1.00 44.50 257 PHE A N 1
ATOM 1954 C CA . PHE A 1 257 ? 52.814 17.771 46.600 1.00 44.49 257 PHE A CA 1
ATOM 1955 C C . PHE A 1 257 ? 53.814 16.636 46.323 1.00 47.53 257 PHE A C 1
ATOM 1956 O O . PHE A 1 257 ? 53.392 15.560 45.888 1.00 48.09 257 PHE A O 1
ATOM 1964 N N . SER A 1 258 ? 55.118 16.870 46.502 1.00 50.05 258 SER A N 1
ATOM 1965 C CA . SER A 1 258 ? 56.136 15.832 46.228 1.00 49.38 258 SER A CA 1
ATOM 1966 C C . SER A 1 258 ? 56.006 14.606 47.141 1.00 52.06 258 SER A C 1
ATOM 1967 O O . SER A 1 258 ? 56.290 13.463 46.749 1.00 51.43 258 SER A O 1
ATOM 1970 N N . SER A 1 259 ? 55.555 14.857 48.361 1.00 53.96 259 SER A N 1
ATOM 1971 C CA . SER A 1 259 ? 55.381 13.812 49.350 1.00 55.87 259 SER A CA 1
ATOM 1972 C C . SER A 1 259 ? 54.044 13.006 49.411 1.00 57.39 259 SER A C 1
ATOM 1973 O O . SER A 1 259 ? 53.769 12.411 50.447 1.00 59.82 259 SER A O 1
ATOM 1976 N N . ILE A 1 260 ? 53.195 12.966 48.375 1.00 58.90 260 ILE A N 1
ATOM 1977 C CA . ILE A 1 260 ? 51.964 12.165 48.532 1.00 57.44 260 ILE A CA 1
ATOM 1978 C C . ILE A 1 260 ? 52.290 10.654 48.510 1.00 60.88 260 ILE A C 1
ATOM 1979 O O . ILE A 1 260 ? 53.284 10.226 47.902 1.00 61.27 260 ILE A O 1
ATOM 1984 N N . ASP A 1 261 ? 51.540 9.906 49.326 1.00 64.59 261 ASP A N 1
ATOM 1985 C CA . ASP A 1 261 ? 51.672 8.445 49.549 1.00 65.37 261 ASP A CA 1
ATOM 1986 C C . ASP A 1 261 ? 51.785 7.473 48.401 1.00 61.72 261 ASP A C 1
ATOM 1987 O O . ASP A 1 261 ? 52.566 6.534 48.454 1.00 63.73 261 ASP A O 1
ATOM 1992 N N . THR A 1 262 ? 50.950 7.678 47.407 1.00 57.48 262 THR A N 1
ATOM 1993 C CA . THR A 1 262 ? 50.825 6.804 46.263 1.00 55.55 262 THR A CA 1
ATOM 1994 C C . THR A 1 262 ? 52.000 6.370 45.402 1.00 52.94 262 THR A C 1
ATOM 1995 O O . THR A 1 262 ? 53.050 6.995 45.360 1.00 51.85 262 THR A O 1
ATOM 1999 N N . PRO A 1 263 ? 51.798 5.283 44.656 1.00 52.44 263 PRO A N 1
ATOM 2000 C CA . PRO A 1 263 ? 52.813 4.742 43.761 1.00 50.62 263 PRO A CA 1
ATOM 2001 C C . PRO A 1 263 ? 53.072 5.686 42.609 1.00 49.31 263 PRO A C 1
ATOM 2002 O O . PRO A 1 263 ? 54.188 5.725 42.100 1.00 52.34 263 PRO A O 1
ATOM 2006 N N . ALA A 1 264 ? 52.043 6.418 42.170 1.00 46.74 264 ALA A N 1
ATOM 2007 C CA . ALA A 1 264 ? 52.165 7.373 41.047 1.00 43.25 264 ALA A CA 1
ATOM 2008 C C . ALA A 1 264 ? 53.066 8.555 41.417 1.00 40.06 264 ALA A C 1
ATOM 2009 O O . ALA A 1 264 ? 53.879 8.986 40.599 1.00 40.07 264 ALA A O 1
ATOM 2011 N N . SER A 1 265 ? 52.872 9.098 42.619 1.00 37.47 265 SER A N 1
ATOM 2012 C CA . SER A 1 265 ? 53.692 10.185 43.129 1.00 38.22 265 SER A CA 1
ATOM 2013 C C . SER A 1 265 ? 55.192 9.737 43.234 1.00 40.48 265 SER A C 1
ATOM 2014 O O . SER A 1 265 ? 56.081 10.301 42.583 1.00 38.08 265 SER A O 1
ATOM 2017 N N . ARG A 1 266 ? 55.446 8.687 44.025 1.00 43.48 266 ARG A N 1
ATOM 2018 C CA . ARG A 1 266 ? 56.792 8.102 44.186 1.00 41.13 266 ARG A CA 1
ATOM 2019 C C . ARG A 1 266 ? 57.460 7.799 42.844 1.00 38.42 266 ARG A C 1
ATOM 2020 O O . ARG A 1 266 ? 58.642 8.019 42.691 1.00 40.33 266 ARG A O 1
ATOM 2028 N N . ALA A 1 267 ? 56.737 7.256 41.883 1.00 36.47 267 ALA A N 1
ATOM 2029 C CA . ALA A 1 267 ? 57.364 6.977 40.593 1.00 39.83 267 ALA A CA 1
ATOM 2030 C C . ALA A 1 267 ? 57.803 8.280 39.952 1.00 44.54 267 ALA A C 1
ATOM 2031 O O . ALA A 1 267 ? 58.917 8.382 39.388 1.00 46.00 267 ALA A O 1
ATOM 2033 N N . PHE A 1 268 ? 56.909 9.270 40.013 1.00 44.74 268 PHE A N 1
ATOM 2034 C CA . PHE A 1 268 ? 57.193 10.570 39.446 1.00 41.11 268 PHE A CA 1
ATOM 2035 C C . PHE A 1 268 ? 58.393 11.167 40.200 1.00 41.83 268 PHE A C 1
ATOM 2036 O O . PHE A 1 268 ? 59.362 11.648 39.599 1.00 40.25 268 PHE A O 1
ATOM 2044 N N . VAL A 1 269 ? 58.354 11.050 41.522 1.00 38.94 269 VAL A N 1
ATOM 2045 C CA . VAL A 1 269 ? 59.378 11.601 42.360 1.00 37.56 269 VAL A CA 1
ATOM 2046 C C . VAL A 1 269 ? 60.763 10.976 42.210 1.00 41.25 269 VAL A C 1
ATOM 2047 O O . VAL A 1 269 ? 61.716 11.661 41.807 1.00 40.77 269 VAL A O 1
ATOM 2051 N N . GLN A 1 270 ? 60.890 9.686 42.521 1.00 42.85 270 GLN A N 1
ATOM 2052 C CA . GLN A 1 270 ? 62.185 9.025 42.401 1.00 43.50 270 GLN A CA 1
ATOM 2053 C C . GLN A 1 270 ? 62.712 9.266 40.978 1.00 42.35 270 GLN A C 1
ATOM 2054 O O . GLN A 1 270 ? 63.913 9.360 40.755 1.00 44.19 270 GLN A O 1
ATOM 2060 N N . ALA A 1 271 ? 61.812 9.506 40.039 1.00 39.26 271 ALA A N 1
ATOM 2061 C CA . ALA A 1 271 ? 62.253 9.797 38.693 1.00 40.85 271 ALA A CA 1
ATOM 2062 C C . ALA A 1 271 ? 62.739 11.267 38.585 1.00 41.35 271 ALA A C 1
ATOM 2063 O O . ALA A 1 271 ? 63.678 11.577 37.854 1.00 40.89 271 ALA A O 1
ATOM 2065 N N . CYS A 1 272 ? 62.091 12.183 39.291 1.00 40.97 272 CYS A N 1
ATOM 2066 C CA . CYS A 1 272 ? 62.479 13.588 39.183 1.00 40.66 272 CYS A CA 1
ATOM 2067 C C . CYS A 1 272 ? 63.841 13.726 39.741 1.00 41.37 272 CYS A C 1
ATOM 2068 O O . CYS A 1 272 ? 64.691 14.409 39.169 1.00 40.14 272 CYS A O 1
ATOM 2071 N N . HIS A 1 273 ? 64.051 12.989 40.825 1.00 44.86 273 HIS A N 1
ATOM 2072 C CA . HIS A 1 273 ? 65.327 12.967 41.531 1.00 47.76 273 HIS A CA 1
ATOM 2073 C C . HIS A 1 273 ? 66.454 12.492 40.589 1.00 47.08 273 HIS A C 1
ATOM 2074 O O . HIS A 1 273 ? 67.581 12.979 40.674 1.00 50.42 273 HIS A O 1
ATOM 2081 N N . GLY A 1 274 ? 66.136 11.620 39.641 1.00 45.18 274 GLY A N 1
ATOM 2082 C CA . GLY A 1 274 ? 67.153 11.170 38.715 1.00 44.82 274 GLY A CA 1
ATOM 2083 C C . GLY A 1 274 ? 67.159 11.932 37.394 1.00 46.56 274 GLY A C 1
ATOM 2084 O O . GLY A 1 274 ? 67.491 11.376 36.348 1.00 51.14 274 GLY A O 1
ATOM 2085 N N . PHE A 1 275 ? 66.811 13.210 37.408 1.00 47.30 275 PHE A N 1
ATOM 2086 C CA . PHE A 1 275 ? 66.778 13.983 36.160 1.00 43.34 275 PHE A CA 1
ATOM 2087 C C . PHE A 1 275 ? 66.838 15.506 36.384 1.00 42.25 275 PHE A C 1
ATOM 2088 O O . PHE A 1 275 ? 67.401 16.238 35.582 1.00 42.39 275 PHE A O 1
ATOM 2096 N N . PHE A 1 276 ? 66.243 15.985 37.463 1.00 40.67 276 PHE A N 1
ATOM 2097 C CA . PHE A 1 276 ? 66.268 17.401 37.739 1.00 40.79 276 PHE A CA 1
ATOM 2098 C C . PHE A 1 276 ? 67.672 17.757 38.183 1.00 43.13 276 PHE A C 1
ATOM 2099 O O . PHE A 1 276 ? 68.371 16.883 38.659 1.00 45.26 276 PHE A O 1
ATOM 2107 N N . PRO A 1 277 ? 68.162 18.988 37.891 1.00 44.60 277 PRO A N 1
ATOM 2108 C CA . PRO A 1 277 ? 69.510 19.374 38.330 1.00 43.84 277 PRO A CA 1
ATOM 2109 C C . PRO A 1 277 ? 69.258 19.865 39.753 1.00 47.75 277 PRO A C 1
ATOM 2110 O O . PRO A 1 277 ? 68.118 20.220 40.087 1.00 48.70 277 PRO A O 1
ATOM 2114 N N . GLU A 1 278 ? 70.288 19.903 40.593 1.00 51.66 278 GLU A N 1
ATOM 2115 C CA . GLU A 1 278 ? 70.103 20.303 41.987 1.00 52.50 278 GLU A CA 1
ATOM 2116 C C . GLU A 1 278 ? 69.373 21.622 42.284 1.00 51.57 278 GLU A C 1
ATOM 2117 O O . GLU A 1 278 ? 68.793 21.762 43.354 1.00 52.01 278 GLU A O 1
ATOM 2123 N N . ASN A 1 279 ? 69.342 22.565 41.345 1.00 50.19 279 ASN A N 1
ATOM 2124 C CA . ASN A 1 279 ? 68.655 23.847 41.590 1.00 48.19 279 ASN A CA 1
ATOM 2125 C C . ASN A 1 279 ? 67.152 23.855 41.190 1.00 44.19 279 ASN A C 1
ATOM 2126 O O . ASN A 1 279 ? 66.447 24.841 41.390 1.00 41.11 279 ASN A O 1
ATOM 2131 N N . ALA A 1 280 ? 66.681 22.759 40.611 1.00 41.26 280 ALA A N 1
ATOM 2132 C CA . ALA A 1 280 ? 65.282 22.627 40.246 1.00 39.31 280 ALA A CA 1
ATOM 2133 C C . ALA A 1 280 ? 64.688 21.731 41.335 1.00 40.97 280 ALA A C 1
ATOM 2134 O O . ALA A 1 280 ? 65.340 20.770 41.714 1.00 43.98 280 ALA A O 1
ATOM 2136 N N . THR A 1 281 ? 63.512 22.080 41.886 1.00 40.70 281 THR A N 1
ATOM 2137 C CA . THR A 1 281 ? 62.811 21.292 42.935 1.00 37.80 281 THR A CA 1
ATOM 2138 C C . THR A 1 281 ? 61.512 20.650 42.375 1.00 37.52 281 THR A C 1
ATOM 2139 O O . THR A 1 281 ? 61.034 21.042 41.295 1.00 38.83 281 THR A O 1
ATOM 2143 N N . ILE A 1 282 ? 60.982 19.632 43.064 1.00 35.92 282 ILE A N 1
ATOM 2144 C CA . ILE A 1 282 ? 59.744 18.948 42.650 1.00 33.84 282 ILE A CA 1
ATOM 2145 C C . ILE A 1 282 ? 58.503 19.655 43.278 1.00 34.03 282 ILE A C 1
ATOM 2146 O O . ILE A 1 282 ? 58.303 19.670 44.506 1.00 36.00 282 ILE A O 1
ATOM 2151 N N . THR A 1 283 ? 57.645 20.218 42.444 1.00 29.76 283 THR A N 1
ATOM 2152 C CA . THR A 1 283 ? 56.508 20.931 42.976 1.00 27.01 283 THR A CA 1
ATOM 2153 C C . THR A 1 283 ? 55.283 20.483 42.257 1.00 24.74 283 THR A C 1
ATOM 2154 O O . THR A 1 283 ? 55.358 19.693 41.350 1.00 27.46 283 THR A O 1
ATOM 2158 N N . ALA A 1 284 ? 54.146 21.006 42.655 1.00 24.83 284 ALA A N 1
ATOM 2159 C CA . ALA A 1 284 ? 52.922 20.659 41.983 1.00 25.36 284 ALA A CA 1
ATOM 2160 C C . ALA A 1 284 ? 52.875 21.258 40.584 1.00 25.40 284 ALA A C 1
ATOM 2161 O O . ALA A 1 284 ? 52.213 20.742 39.694 1.00 26.72 284 ALA A O 1
ATOM 2163 N N . TRP A 1 285 ? 53.646 22.312 40.360 1.00 26.00 285 TRP A N 1
ATOM 2164 C CA . TRP A 1 285 ? 53.628 22.976 39.066 1.00 24.21 285 TRP A CA 1
ATOM 2165 C C . TRP A 1 285 ? 54.497 22.254 38.028 1.00 22.64 285 TRP A C 1
ATOM 2166 O O . TRP A 1 285 ? 54.183 22.250 36.842 1.00 24.68 285 TRP A O 1
ATOM 2177 N N . ALA A 1 286 ? 55.549 21.591 38.500 1.00 20.56 286 ALA A N 1
ATOM 2178 C CA . ALA A 1 286 ? 56.410 20.777 37.646 1.00 21.71 286 ALA A CA 1
ATOM 2179 C C . ALA A 1 286 ? 55.537 19.582 37.270 1.00 22.04 286 ALA A C 1
ATOM 2180 O O . ALA A 1 286 ? 55.576 19.146 36.134 1.00 27.67 286 ALA A O 1
ATOM 2182 N N . GLU A 1 287 ? 54.720 19.099 38.223 1.00 24.17 287 GLU A N 1
ATOM 2183 C CA . GLU A 1 287 ? 53.769 17.970 38.040 1.00 25.99 287 GLU A CA 1
ATOM 2184 C C . GLU A 1 287 ? 52.734 18.222 36.955 1.00 25.86 287 GLU A C 1
ATOM 2185 O O . GLU A 1 287 ? 52.502 17.352 36.140 1.00 26.17 287 GLU A O 1
ATOM 2191 N N . ALA A 1 288 ? 52.151 19.436 36.945 1.00 28.30 288 ALA A N 1
ATOM 2192 C CA . ALA A 1 288 ? 51.183 19.946 35.943 1.00 23.51 288 ALA A CA 1
ATOM 2193 C C . ALA A 1 288 ? 51.855 20.095 34.570 1.00 25.08 288 ALA A C 1
ATOM 2194 O O . ALA A 1 288 ? 51.274 19.744 33.524 1.00 27.26 288 ALA A O 1
ATOM 2196 N N . ALA A 1 289 ? 53.082 20.623 34.528 1.00 24.79 289 ALA A N 1
ATOM 2197 C CA . ALA A 1 289 ? 53.757 20.755 33.220 1.00 22.22 289 ALA A CA 1
ATOM 2198 C C . ALA A 1 289 ? 54.098 19.379 32.682 1.00 23.66 289 ALA A C 1
ATOM 2199 O O . ALA A 1 289 ? 54.203 19.206 31.464 1.00 25.72 289 ALA A O 1
ATOM 2201 N N . TYR A 1 290 ? 54.365 18.433 33.590 1.00 24.30 290 TYR A N 1
ATOM 2202 C CA . TYR A 1 290 ? 54.650 17.025 33.241 1.00 27.23 290 TYR A CA 1
ATOM 2203 C C . TYR A 1 290 ? 53.418 16.311 32.650 1.00 27.84 290 TYR A C 1
ATOM 2204 O O . TYR A 1 290 ? 53.505 15.807 31.512 1.00 30.50 290 TYR A O 1
ATOM 2213 N N . TRP A 1 291 ? 52.274 16.269 33.367 1.00 26.12 291 TRP A N 1
ATOM 2214 C CA . TRP A 1 291 ? 51.099 15.627 32.777 1.00 24.70 291 TRP A CA 1
ATOM 2215 C C . TRP A 1 291 ? 50.614 16.321 31.505 1.00 25.41 291 TRP A C 1
ATOM 2216 O O . TRP A 1 291 ? 50.275 15.645 30.549 1.00 25.89 291 TRP A O 1
ATOM 2227 N N . GLN A 1 292 ? 50.634 17.654 31.427 1.00 25.09 292 GLN A N 1
ATOM 2228 C CA . GLN A 1 292 ? 50.169 18.291 30.196 1.00 23.39 292 GLN A CA 1
ATOM 2229 C C . GLN A 1 292 ? 51.067 18.015 29.046 1.00 25.54 292 GLN A C 1
ATOM 2230 O O . GLN A 1 292 ? 50.609 18.010 27.899 1.00 28.48 292 GLN A O 1
ATOM 2236 N N . THR A 1 293 ? 52.363 17.821 29.308 1.00 28.29 293 THR A N 1
ATOM 2237 C CA . THR A 1 293 ? 53.305 17.499 28.224 1.00 29.19 293 THR A CA 1
ATOM 2238 C C . THR A 1 293 ? 53.098 16.045 27.724 1.00 30.55 293 THR A C 1
ATOM 2239 O O . THR A 1 293 ? 53.115 15.819 26.526 1.00 29.75 293 THR A O 1
ATOM 2243 N N . LEU A 1 294 ? 52.808 15.095 28.625 1.00 33.96 294 LEU A N 1
ATOM 2244 C CA . LEU A 1 294 ? 52.491 13.699 28.241 1.00 36.49 294 LEU A CA 1
ATOM 2245 C C . LEU A 1 294 ? 51.323 13.704 27.267 1.00 38.18 294 LEU A C 1
ATOM 2246 O O . LEU A 1 294 ? 51.421 13.217 26.137 1.00 39.78 294 LEU A O 1
ATOM 2251 N N . LEU A 1 295 ? 50.212 14.270 27.749 1.00 41.27 295 LEU A N 1
ATOM 2252 C CA . LEU A 1 295 ? 48.963 14.416 27.000 1.00 39.79 295 LEU A CA 1
ATOM 2253 C C . LEU A 1 295 ? 49.217 15.014 25.641 1.00 38.65 295 LEU A C 1
ATOM 2254 O O . LEU A 1 295 ? 48.671 14.543 24.666 1.00 43.24 295 LEU A O 1
ATOM 2259 N N . LEU A 1 296 ? 50.048 16.037 25.530 1.00 38.01 296 LEU A N 1
ATOM 2260 C CA . LEU A 1 296 ? 50.301 16.589 24.199 1.00 36.16 296 LEU A CA 1
ATOM 2261 C C . LEU A 1 296 ? 50.947 15.453 23.347 1.00 36.66 296 LEU A C 1
ATOM 2262 O O . LEU A 1 296 ? 50.654 15.292 22.152 1.00 34.01 296 LEU A O 1
ATOM 2267 N N . GLY A 1 297 ? 51.730 14.608 24.018 1.00 33.96 297 GLY A N 1
ATOM 2268 C CA . GLY A 1 297 ? 52.384 13.511 23.354 1.00 35.29 297 GLY A CA 1
ATOM 2269 C C . GLY A 1 297 ? 51.340 12.497 22.967 1.00 34.34 297 GLY A C 1
ATOM 2270 O O . GLY A 1 297 ? 51.061 12.271 21.798 1.00 36.77 297 GLY A O 1
ATOM 2271 N N . ARG A 1 298 ? 50.722 11.918 23.965 1.00 33.08 298 ARG A N 1
ATOM 2272 C CA . ARG A 1 298 ? 49.686 10.946 23.736 1.00 34.62 298 ARG A CA 1
ATOM 2273 C C . ARG A 1 298 ? 48.667 11.330 22.647 1.00 36.27 298 ARG A C 1
ATOM 2274 O O . ARG A 1 298 ? 48.403 10.540 21.731 1.00 38.08 298 ARG A O 1
ATOM 2282 N N . ALA A 1 299 ? 48.134 12.550 22.715 1.00 36.35 299 ALA A N 1
ATOM 2283 C CA . ALA A 1 299 ? 47.137 13.034 21.759 1.00 33.46 299 ALA A CA 1
ATOM 2284 C C . ALA A 1 299 ? 47.673 12.967 20.386 1.00 35.07 299 ALA A C 1
ATOM 2285 O O . ALA A 1 299 ? 46.925 12.706 19.466 1.00 36.38 299 ALA A O 1
ATOM 2287 N N . ALA A 1 300 ? 48.968 13.239 20.248 1.00 39.49 300 ALA A N 1
ATOM 2288 C CA . ALA A 1 300 ? 49.639 13.242 18.946 1.00 43.08 300 ALA A CA 1
ATOM 2289 C C . ALA A 1 300 ? 49.912 11.836 18.417 1.00 44.15 300 ALA A C 1
ATOM 2290 O O . ALA A 1 300 ? 49.903 11.630 17.195 1.00 44.20 300 ALA A O 1
ATOM 2292 N N . GLN A 1 301 ? 50.186 10.889 19.317 1.00 42.89 301 GLN A N 1
ATOM 2293 C CA . GLN A 1 301 ? 50.404 9.504 18.899 1.00 44.43 301 GLN A CA 1
ATOM 2294 C C . GLN A 1 301 ? 49.080 9.022 18.300 1.00 42.94 301 GLN A C 1
ATOM 2295 O O . GLN A 1 301 ? 49.039 8.538 17.163 1.00 42.73 301 GLN A O 1
ATOM 2301 N N . ALA A 1 302 ? 48.014 9.200 19.092 1.00 39.32 302 ALA A N 1
ATOM 2302 C CA . ALA A 1 302 ? 46.656 8.860 18.752 1.00 34.29 302 ALA A CA 1
ATOM 2303 C C . ALA A 1 302 ? 46.238 9.561 17.480 1.00 37.68 302 ALA A C 1
ATOM 2304 O O . ALA A 1 302 ? 45.642 8.957 16.613 1.00 41.25 302 ALA A O 1
ATOM 2306 N N . ALA A 1 303 ? 46.538 10.845 17.341 1.00 40.94 303 ALA A N 1
ATOM 2307 C CA . ALA A 1 303 ? 46.163 11.570 16.118 1.00 42.59 303 ALA A CA 1
ATOM 2308 C C . ALA A 1 303 ? 47.117 11.160 15.017 1.00 48.70 303 ALA A C 1
ATOM 2309 O O . ALA A 1 303 ? 46.821 11.345 13.828 1.00 50.48 303 ALA A O 1
ATOM 2311 N N . GLY A 1 304 ? 48.266 10.617 15.440 1.00 50.35 304 GLY A N 1
ATOM 2312 C CA . GLY A 1 304 ? 49.324 10.179 14.545 1.00 51.49 304 GLY A CA 1
ATOM 2313 C C . GLY A 1 304 ? 49.882 11.324 13.722 1.00 51.46 304 GLY A C 1
ATOM 2314 O O . GLY A 1 304 ? 50.222 11.160 12.544 1.00 51.65 304 GLY A O 1
ATOM 2315 N N . ASN A 1 305 ? 50.119 12.453 14.358 1.00 52.35 305 ASN A N 1
ATOM 2316 C CA . ASN A 1 305 ? 50.558 13.583 13.578 1.00 54.15 305 ASN A CA 1
ATOM 2317 C C . ASN A 1 305 ? 50.849 14.722 14.511 1.00 52.44 305 ASN A C 1
ATOM 2318 O O . ASN A 1 305 ? 50.497 14.655 15.694 1.00 53.15 305 ASN A O 1
ATOM 2323 N N . TRP A 1 306 ? 51.507 15.750 13.981 1.00 50.53 306 TRP A N 1
ATOM 2324 C CA . TRP A 1 306 ? 51.824 16.944 14.746 1.00 48.47 306 TRP A CA 1
ATOM 2325 C C . TRP A 1 306 ? 51.140 18.153 14.160 1.00 48.40 306 TRP A C 1
ATOM 2326 O O . TRP A 1 306 ? 51.751 19.204 13.987 1.00 51.29 306 TRP A O 1
ATOM 2337 N N . ARG A 1 307 ? 49.875 17.983 13.812 1.00 48.91 307 ARG A N 1
ATOM 2338 C CA . ARG A 1 307 ? 49.073 19.062 13.266 1.00 50.78 307 ARG A CA 1
ATOM 2339 C C . ARG A 1 307 ? 48.240 19.494 14.473 1.00 51.98 307 ARG A C 1
ATOM 2340 O O . ARG A 1 307 ? 47.805 18.624 15.240 1.00 54.46 307 ARG A O 1
ATOM 2348 N N . VAL A 1 308 ? 47.996 20.797 14.663 1.00 51.15 308 VAL A N 1
ATOM 2349 C CA . VAL A 1 308 ? 47.249 21.242 15.859 1.00 48.39 308 VAL A CA 1
ATOM 2350 C C . VAL A 1 308 ? 45.818 20.724 15.912 1.00 49.32 308 VAL A C 1
ATOM 2351 O O . VAL A 1 308 ? 45.427 20.158 16.961 1.00 46.86 308 VAL A O 1
ATOM 2355 N N . GLU A 1 309 ? 45.077 20.820 14.787 1.00 51.33 309 GLU A N 1
ATOM 2356 C CA . GLU A 1 309 ? 43.675 20.346 14.737 1.00 51.90 309 GLU A CA 1
ATOM 2357 C C . GLU A 1 309 ? 43.612 18.880 15.032 1.00 49.52 309 GLU A C 1
ATOM 2358 O O . GLU A 1 309 ? 42.818 18.426 15.853 1.00 49.44 309 GLU A O 1
ATOM 2364 N N . ASP A 1 310 ? 44.511 18.150 14.398 1.00 50.02 310 ASP A N 1
ATOM 2365 C CA . ASP A 1 310 ? 44.616 16.719 14.604 1.00 50.75 310 ASP A CA 1
ATOM 2366 C C . ASP A 1 310 ? 44.803 16.436 16.083 1.00 48.30 310 ASP A C 1
ATOM 2367 O O . ASP A 1 310 ? 44.114 15.606 16.644 1.00 49.65 310 ASP A O 1
ATOM 2372 N N . VAL A 1 311 ? 45.777 17.088 16.703 1.00 46.66 311 VAL A N 1
ATOM 2373 C CA . VAL A 1 311 ? 46.056 16.870 18.115 1.00 45.94 311 VAL A CA 1
ATOM 2374 C C . VAL A 1 311 ? 44.963 17.363 19.061 1.00 46.27 311 VAL A C 1
ATOM 2375 O O . VAL A 1 311 ? 44.661 16.721 20.073 1.00 43.10 311 VAL A O 1
ATOM 2379 N N . GLN A 1 312 ? 44.343 18.485 18.719 1.00 48.91 312 GLN A N 1
ATOM 2380 C CA . GLN A 1 312 ? 43.326 19.042 19.593 1.00 50.45 312 GLN A CA 1
ATOM 2381 C C . GLN A 1 312 ? 42.119 18.127 19.747 1.00 51.22 312 GLN A C 1
ATOM 2382 O O . GLN A 1 312 ? 41.689 17.842 20.860 1.00 53.14 312 GLN A O 1
ATOM 2388 N N . ARG A 1 313 ? 41.617 17.599 18.640 1.00 52.05 313 ARG A N 1
ATOM 2389 C CA . ARG A 1 313 ? 40.473 16.709 18.701 1.00 51.30 313 ARG A CA 1
ATOM 2390 C C . ARG A 1 313 ? 40.650 15.561 19.713 1.00 51.86 313 ARG A C 1
ATOM 2391 O O . ARG A 1 313 ? 39.676 15.159 20.368 1.00 54.94 313 ARG A O 1
ATOM 2399 N N . HIS A 1 314 ? 41.885 15.065 19.868 1.00 49.62 314 HIS A N 1
ATOM 2400 C CA . HIS A 1 314 ? 42.190 13.956 20.799 1.00 47.72 314 HIS A CA 1
ATOM 2401 C C . HIS A 1 314 ? 42.516 14.365 22.234 1.00 45.17 314 HIS A C 1
ATOM 2402 O O . HIS A 1 314 ? 42.495 13.534 23.152 1.00 44.61 314 HIS A O 1
ATOM 2409 N N . LEU A 1 315 ? 42.839 15.638 22.411 1.00 42.66 315 LEU A N 1
ATOM 2410 C CA . LEU A 1 315 ? 43.201 16.202 23.708 1.00 41.07 315 LEU A CA 1
ATOM 2411 C C . LEU A 1 315 ? 42.155 15.916 24.781 1.00 38.55 315 LEU A C 1
ATOM 2412 O O . LEU A 1 315 ? 42.454 15.428 25.861 1.00 38.14 315 LEU A O 1
ATOM 2417 N N . TYR A 1 316 ? 40.911 16.185 24.469 1.00 38.71 316 TYR A N 1
ATOM 2418 C CA . TYR A 1 316 ? 39.863 15.958 25.429 1.00 40.54 316 TYR A CA 1
ATOM 2419 C C . TYR A 1 316 ? 39.430 14.496 25.610 1.00 44.80 316 TYR A C 1
ATOM 2420 O O . TYR A 1 316 ? 38.521 14.234 26.400 1.00 44.65 316 TYR A O 1
ATOM 2429 N N . ASP A 1 317 ? 40.018 13.549 24.858 1.00 48.59 317 ASP A N 1
ATOM 2430 C CA . ASP A 1 317 ? 39.636 12.124 24.985 1.00 47.21 317 ASP A CA 1
ATOM 2431 C C . ASP A 1 317 ? 40.639 11.246 25.636 1.00 46.93 317 ASP A C 1
ATOM 2432 O O . ASP A 1 317 ? 40.442 10.042 25.679 1.00 46.88 317 ASP A O 1
ATOM 2437 N N . ILE A 1 318 ? 41.743 11.826 26.081 1.00 48.72 318 ILE A N 1
ATOM 2438 C CA . ILE A 1 318 ? 42.789 11.052 26.733 1.00 48.37 318 ILE A CA 1
ATOM 2439 C C . ILE A 1 318 ? 42.731 11.412 28.187 1.00 48.87 318 ILE A C 1
ATOM 2440 O O . ILE A 1 318 ? 42.661 12.588 28.501 1.00 49.12 318 ILE A O 1
ATOM 2445 N N . ASP A 1 319 ? 42.751 10.409 29.061 1.00 49.81 319 ASP A N 1
ATOM 2446 C CA . ASP A 1 319 ? 42.718 10.614 30.510 1.00 50.41 319 ASP A CA 1
ATOM 2447 C C . ASP A 1 319 ? 44.078 10.246 30.977 1.00 48.53 319 ASP A C 1
ATOM 2448 O O . ASP A 1 319 ? 44.528 9.162 30.688 1.00 52.74 319 ASP A O 1
ATOM 2453 N N . ILE A 1 320 ? 44.744 11.126 31.693 1.00 44.79 320 ILE A N 1
ATOM 2454 C CA . ILE A 1 320 ? 46.088 10.827 32.117 1.00 41.93 320 ILE A CA 1
ATOM 2455 C C . ILE A 1 320 ? 46.073 10.432 33.565 1.00 39.10 320 ILE A C 1
ATOM 2456 O O . ILE A 1 320 ? 45.298 10.968 34.358 1.00 35.08 320 ILE A O 1
ATOM 2461 N N . ASP A 1 321 ? 46.850 9.404 33.886 1.00 40.84 321 ASP A N 1
ATOM 2462 C CA . ASP A 1 321 ? 46.962 9.008 35.272 1.00 43.86 321 ASP A CA 1
ATOM 2463 C C . ASP A 1 321 ? 48.245 9.653 35.766 1.00 43.89 321 ASP A C 1
ATOM 2464 O O . ASP A 1 321 ? 49.321 9.056 35.751 1.00 47.92 321 ASP A O 1
ATOM 2469 N N . ALA A 1 322 ? 48.100 10.945 36.065 1.00 41.44 322 ALA A N 1
ATOM 2470 C CA . ALA A 1 322 ? 49.119 11.853 36.549 1.00 34.33 322 ALA A CA 1
ATOM 2471 C C . ALA A 1 322 ? 49.463 11.537 37.959 1.00 32.31 322 ALA A C 1
ATOM 2472 O O . ALA A 1 322 ? 48.673 11.006 38.726 1.00 34.39 322 ALA A O 1
ATOM 2474 N N . PRO A 1 323 ? 50.650 11.932 38.354 1.00 30.12 323 PRO A N 1
ATOM 2475 C CA . PRO A 1 323 ? 51.160 11.728 39.698 1.00 28.32 323 PRO A CA 1
ATOM 2476 C C . PRO A 1 323 ? 50.210 12.186 40.830 1.00 28.96 323 PRO A C 1
ATOM 2477 O O . PRO A 1 323 ? 50.285 11.681 41.955 1.00 31.15 323 PRO A O 1
ATOM 2481 N N . GLN A 1 324 ? 49.341 13.166 40.543 1.00 31.81 324 GLN A N 1
ATOM 2482 C CA . GLN A 1 324 ? 48.358 13.734 41.516 1.00 30.13 324 GLN A CA 1
ATOM 2483 C C . GLN A 1 324 ? 47.067 12.881 41.658 1.00 28.44 324 GLN A C 1
ATOM 2484 O O . GLN A 1 324 ? 46.434 12.846 42.714 1.00 27.82 324 GLN A O 1
ATOM 2490 N N . GLY A 1 325 ? 46.679 12.227 40.572 1.00 25.14 325 GLY A N 1
ATOM 2491 C CA . GLY A 1 325 ? 45.486 11.419 40.548 1.00 26.72 325 GLY A CA 1
ATOM 2492 C C . GLY A 1 325 ? 45.129 11.432 39.097 1.00 27.28 325 GLY A C 1
ATOM 2493 O O . GLY A 1 325 ? 45.900 11.923 38.308 1.00 29.69 325 GLY A O 1
ATOM 2494 N N . PRO A 1 326 ? 43.978 10.925 38.697 1.00 28.18 326 PRO A N 1
ATOM 2495 C CA . PRO A 1 326 ? 43.638 10.950 37.268 1.00 30.06 326 PRO A CA 1
ATOM 2496 C C . PRO A 1 326 ? 43.305 12.397 36.855 1.00 31.98 326 PRO A C 1
ATOM 2497 O O . PRO A 1 326 ? 42.751 13.155 37.668 1.00 31.84 326 PRO A O 1
ATOM 2501 N N . VAL A 1 327 ? 43.632 12.804 35.631 1.00 30.98 327 VAL A N 1
ATOM 2502 C CA . VAL A 1 327 ? 43.340 14.179 35.209 1.00 32.58 327 VAL A CA 1
ATOM 2503 C C . VAL A 1 327 ? 42.712 14.061 33.839 1.00 32.65 327 VAL A C 1
ATOM 2504 O O . VAL A 1 327 ? 42.871 13.043 33.203 1.00 35.14 327 VAL A O 1
ATOM 2508 N N . ARG A 1 328 ? 42.046 15.106 33.370 1.00 33.54 328 ARG A N 1
ATOM 2509 C CA . ARG A 1 328 ? 41.391 15.138 32.062 1.00 31.97 328 ARG A CA 1
ATOM 2510 C C . ARG A 1 328 ? 41.188 16.620 31.752 1.00 31.04 328 ARG A C 1
ATOM 2511 O O . ARG A 1 328 ? 41.151 17.415 32.689 1.00 33.59 328 ARG A O 1
ATOM 2519 N N . VAL A 1 329 ? 41.029 16.997 30.483 1.00 28.29 329 VAL A N 1
ATOM 2520 C CA . VAL A 1 329 ? 40.837 18.409 30.081 1.00 27.75 329 VAL A CA 1
ATOM 2521 C C . VAL A 1 329 ? 39.440 18.567 29.554 1.00 28.27 329 VAL A C 1
ATOM 2522 O O . VAL A 1 329 ? 39.109 17.953 28.574 1.00 31.66 329 VAL A O 1
ATOM 2526 N N . GLU A 1 330 ? 38.639 19.417 30.169 1.00 30.14 330 GLU A N 1
ATOM 2527 C CA . GLU A 1 330 ? 37.259 19.681 29.724 1.00 31.20 330 GLU A CA 1
ATOM 2528 C C . GLU A 1 330 ? 37.196 20.441 28.408 1.00 30.27 330 GLU A C 1
ATOM 2529 O O . GLU A 1 330 ? 37.705 21.546 28.317 1.00 30.18 330 GLU A O 1
ATOM 2535 N N . ARG A 1 331 ? 36.429 19.939 27.460 1.00 31.01 331 ARG A N 1
ATOM 2536 C CA . ARG A 1 331 ? 36.277 20.564 26.159 1.00 33.34 331 ARG A CA 1
ATOM 2537 C C . ARG A 1 331 ? 35.367 21.775 26.219 1.00 36.70 331 ARG A C 1
ATOM 2538 O O . ARG A 1 331 ? 35.297 22.543 25.259 1.00 39.04 331 ARG A O 1
ATOM 2546 N N . GLN A 1 332 ? 34.629 21.948 27.313 1.00 39.20 332 GLN A N 1
ATOM 2547 C CA . GLN A 1 332 ? 33.706 23.098 27.391 1.00 40.45 332 GLN A CA 1
ATOM 2548 C C . GLN A 1 332 ? 34.373 24.420 27.753 1.00 38.30 332 GLN A C 1
ATOM 2549 O O . GLN A 1 332 ? 33.809 25.486 27.496 1.00 39.71 332 GLN A O 1
ATOM 2555 N N . ASN A 1 333 ? 35.573 24.360 28.328 1.00 34.51 333 ASN A N 1
ATOM 2556 C CA . ASN A 1 333 ? 36.265 25.578 28.704 1.00 30.63 333 ASN A CA 1
ATOM 2557 C C . ASN A 1 333 ? 37.789 25.485 28.696 1.00 29.20 333 ASN A C 1
ATOM 2558 O O . ASN A 1 333 ? 38.446 26.417 29.114 1.00 30.10 333 ASN A O 1
ATOM 2563 N N . ASN A 1 334 ? 38.344 24.359 28.242 1.00 28.62 334 ASN A N 1
ATOM 2564 C CA . ASN A 1 334 ? 39.811 24.100 28.179 1.00 25.35 334 ASN A CA 1
ATOM 2565 C C . ASN A 1 334 ? 40.530 24.042 29.519 1.00 22.99 334 ASN A C 1
ATOM 2566 O O . ASN A 1 334 ? 41.740 24.176 29.560 1.00 25.70 334 ASN A O 1
ATOM 2571 N N . HIS A 1 335 ? 39.804 23.839 30.613 1.00 20.17 335 HIS A N 1
ATOM 2572 C CA . HIS A 1 335 ? 40.421 23.766 31.922 1.00 20.66 335 HIS A CA 1
ATOM 2573 C C . HIS A 1 335 ? 40.550 22.306 32.283 1.00 24.82 335 HIS A C 1
ATOM 2574 O O . HIS A 1 335 ? 40.098 21.466 31.505 1.00 25.94 335 HIS A O 1
ATOM 2581 N N . SER A 1 336 ? 41.114 21.989 33.450 1.00 28.31 336 SER A N 1
ATOM 2582 C CA . SER A 1 336 ? 41.343 20.594 33.831 1.00 28.58 336 SER A CA 1
ATOM 2583 C C . SER A 1 336 ? 40.628 20.084 35.093 1.00 30.11 336 SER A C 1
ATOM 2584 O O . SER A 1 336 ? 40.371 20.854 36.019 1.00 31.31 336 SER A O 1
ATOM 2587 N N . ARG A 1 337 ? 40.257 18.796 35.112 1.00 30.71 337 ARG A N 1
ATOM 2588 C CA . ARG A 1 337 ? 39.629 18.208 36.307 1.00 31.44 337 ARG A CA 1
ATOM 2589 C C . ARG A 1 337 ? 40.845 17.957 37.125 1.00 26.71 337 ARG A C 1
ATOM 2590 O O . ARG A 1 337 ? 41.678 17.162 36.727 1.00 27.55 337 ARG A O 1
ATOM 2598 N N . LEU A 1 338 ? 40.892 18.525 38.307 1.00 26.07 338 LEU A N 1
ATOM 2599 C CA . LEU A 1 338 ? 42.071 18.403 39.130 1.00 28.33 338 LEU A CA 1
ATOM 2600 C C . LEU A 1 338 ? 41.719 18.057 40.552 1.00 28.73 338 LEU A C 1
ATOM 2601 O O . LEU A 1 338 ? 40.625 18.341 41.003 1.00 34.17 338 LEU A O 1
ATOM 2606 N N . SER A 1 339 ? 42.649 17.465 41.268 1.00 28.16 339 SER A N 1
ATOM 2607 C CA . SER A 1 339 ? 42.437 17.120 42.663 1.00 32.03 339 SER A CA 1
ATOM 2608 C C . SER A 1 339 ? 42.789 18.357 43.426 1.00 33.51 339 SER A C 1
ATOM 2609 O O . SER A 1 339 ? 43.369 19.288 42.852 1.00 35.27 339 SER A O 1
ATOM 2612 N N . SER A 1 340 ? 42.465 18.385 44.711 1.00 32.93 340 SER A N 1
ATOM 2613 C CA . SER A 1 340 ? 42.831 19.525 45.508 1.00 31.14 340 SER A CA 1
ATOM 2614 C C . SER A 1 340 ? 43.231 18.999 46.836 1.00 31.01 340 SER A C 1
ATOM 2615 O O . SER A 1 340 ? 42.523 18.186 47.433 1.00 32.69 340 SER A O 1
ATOM 2618 N N . ARG A 1 341 ? 44.401 19.414 47.271 1.00 28.20 341 ARG A N 1
ATOM 2619 C CA . ARG A 1 341 ? 44.916 18.946 48.523 1.00 32.07 341 ARG A CA 1
ATOM 2620 C C . ARG A 1 341 ? 45.286 20.135 49.355 1.00 34.31 341 ARG A C 1
ATOM 2621 O O . ARG A 1 341 ? 45.648 21.167 48.789 1.00 39.59 341 ARG A O 1
ATOM 2629 N N . ILE A 1 342 ? 45.035 20.059 50.661 1.00 31.94 342 ILE A N 1
ATOM 2630 C CA . ILE A 1 342 ? 45.399 21.135 51.562 1.00 33.56 342 ILE A CA 1
ATOM 2631 C C . ILE A 1 342 ? 46.452 20.512 52.474 1.00 36.34 342 ILE A C 1
ATOM 2632 O O . ILE A 1 342 ? 46.141 19.668 53.305 1.00 40.16 342 ILE A O 1
ATOM 2637 N N . ALA A 1 343 ? 47.704 20.888 52.264 1.00 35.74 343 ALA A N 1
ATOM 2638 C CA . ALA A 1 343 ? 48.806 20.347 53.019 1.00 35.94 343 ALA A CA 1
ATOM 2639 C C . ALA A 1 343 ? 49.257 21.360 54.026 1.00 38.75 343 ALA A C 1
ATOM 2640 O O . ALA A 1 343 ? 48.948 22.526 53.900 1.00 41.44 343 ALA A O 1
ATOM 2642 N N . GLU A 1 344 ? 50.008 20.913 55.023 1.00 42.33 344 GLU A N 1
ATOM 2643 C CA . GLU A 1 344 ? 50.535 21.785 56.048 1.00 41.73 344 GLU A CA 1
ATOM 2644 C C . GLU A 1 344 ? 52.008 21.489 56.183 1.00 42.35 344 GLU A C 1
ATOM 2645 O O . GLU A 1 344 ? 52.414 20.342 56.277 1.00 42.73 344 GLU A O 1
ATOM 2651 N N . ILE A 1 345 ? 52.819 22.522 56.230 1.00 40.86 345 ILE A N 1
ATOM 2652 C CA . ILE A 1 345 ? 54.225 22.280 56.267 1.00 43.39 345 ILE A CA 1
ATOM 2653 C C . ILE A 1 345 ? 54.696 21.837 57.639 1.00 45.45 345 ILE A C 1
ATOM 2654 O O . ILE A 1 345 ? 54.191 22.319 58.659 1.00 42.04 345 ILE A O 1
ATOM 2659 N N . ASP A 1 346 ? 55.620 20.862 57.608 1.00 48.96 346 ASP A N 1
ATOM 2660 C CA . ASP A 1 346 ? 56.317 20.247 58.757 1.00 52.30 346 ASP A CA 1
ATOM 2661 C C . ASP A 1 346 ? 57.250 21.219 59.443 1.00 54.15 346 ASP A C 1
ATOM 2662 O O . ASP A 1 346 ? 57.781 22.168 58.842 1.00 52.48 346 ASP A O 1
ATOM 2667 N N . ALA A 1 347 ? 57.625 20.843 60.652 1.00 56.38 347 ALA A N 1
ATOM 2668 C CA . ALA A 1 347 ? 58.587 21.652 61.357 1.00 58.62 347 ALA A CA 1
ATOM 2669 C C . ALA A 1 347 ? 59.883 21.407 60.579 1.00 59.14 347 ALA A C 1
ATOM 2670 O O . ALA A 1 347 ? 60.804 22.209 60.683 1.00 62.88 347 ALA A O 1
ATOM 2672 N N . ARG A 1 348 ? 59.936 20.310 59.802 1.00 56.34 348 ARG A N 1
ATOM 2673 C CA . ARG A 1 348 ? 61.113 19.974 59.019 1.00 55.46 348 ARG A CA 1
ATOM 2674 C C . ARG A 1 348 ? 60.968 20.227 57.525 1.00 56.18 348 ARG A C 1
ATOM 2675 O O . ARG A 1 348 ? 61.717 19.678 56.705 1.00 56.16 348 ARG A O 1
ATOM 2683 N N . GLY A 1 349 ? 59.982 21.048 57.174 1.00 56.69 349 GLY A N 1
ATOM 2684 C CA . GLY A 1 349 ? 59.779 21.433 55.784 1.00 53.63 349 GLY A CA 1
ATOM 2685 C C . GLY A 1 349 ? 59.057 20.574 54.783 1.00 49.85 349 GLY A C 1
ATOM 2686 O O . GLY A 1 349 ? 59.165 20.836 53.607 1.00 51.67 349 GLY A O 1
ATOM 2687 N N . VAL A 1 350 ? 58.323 19.571 55.231 1.00 49.55 350 VAL A N 1
ATOM 2688 C CA . VAL A 1 350 ? 57.583 18.689 54.331 1.00 46.83 350 VAL A CA 1
ATOM 2689 C C . VAL A 1 350 ? 56.150 19.112 54.324 1.00 45.17 350 VAL A C 1
ATOM 2690 O O . VAL A 1 350 ? 55.595 19.549 55.351 1.00 42.24 350 VAL A O 1
ATOM 2694 N N . PHE A 1 351 ? 55.543 18.975 53.158 1.00 45.43 351 PHE A N 1
ATOM 2695 C CA . PHE A 1 351 ? 54.154 19.318 53.052 1.00 45.84 351 PHE A CA 1
ATOM 2696 C C . PHE A 1 351 ? 53.371 18.127 53.572 1.00 44.95 351 PHE A C 1
ATOM 2697 O O . PHE A 1 351 ? 53.562 17.017 53.123 1.00 45.14 351 PHE A O 1
ATOM 2705 N N . GLN A 1 352 ? 52.664 18.356 54.668 1.00 45.54 352 GLN A N 1
ATOM 2706 C CA . GLN A 1 352 ? 51.816 17.355 55.274 1.00 46.70 352 GLN A CA 1
ATOM 2707 C C . GLN A 1 352 ? 50.363 17.540 54.891 1.00 44.14 352 GLN A C 1
ATOM 2708 O O . GLN A 1 352 ? 49.674 18.371 55.467 1.00 39.88 352 GLN A O 1
ATOM 2714 N N . VAL A 1 353 ? 49.906 16.777 53.902 1.00 45.70 353 VAL A N 1
ATOM 2715 C CA . VAL A 1 353 ? 48.506 16.849 53.473 1.00 47.81 353 VAL A CA 1
ATOM 2716 C C . VAL A 1 353 ? 47.625 16.696 54.724 1.00 49.11 353 VAL A C 1
ATOM 2717 O O . VAL A 1 353 ? 47.918 15.912 55.629 1.00 54.62 353 VAL A O 1
ATOM 2721 N N . ARG A 1 354 ? 46.600 17.521 54.800 1.00 47.69 354 ARG A N 1
ATOM 2722 C CA . ARG A 1 354 ? 45.673 17.535 55.904 1.00 44.04 354 ARG A CA 1
ATOM 2723 C C . ARG A 1 354 ? 44.308 17.159 55.358 1.00 43.32 354 ARG A C 1
ATOM 2724 O O . ARG A 1 354 ? 43.523 16.558 56.047 1.00 45.51 354 ARG A O 1
ATOM 2732 N N . TRP A 1 355 ? 44.007 17.541 54.132 1.00 40.17 355 TRP A N 1
ATOM 2733 C CA . TRP A 1 355 ? 42.704 17.259 53.576 1.00 38.93 355 TRP A CA 1
ATOM 2734 C C . TRP A 1 355 ? 4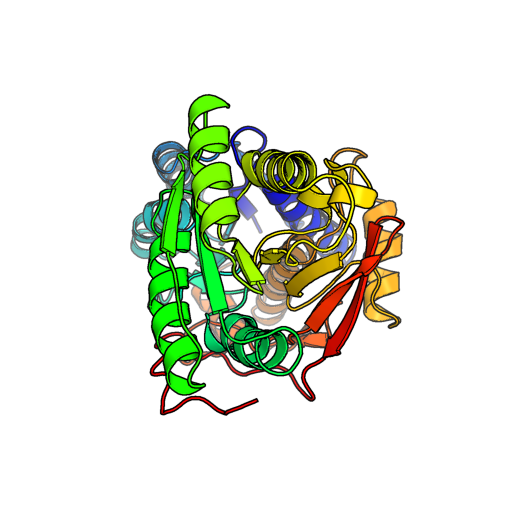2.943 16.989 52.117 1.00 40.57 355 TRP A C 1
ATOM 2735 O O . TRP A 1 355 ? 43.932 17.440 51.562 1.00 40.91 355 TRP A O 1
ATOM 2746 N N . GLN A 1 356 ? 42.021 16.279 51.488 1.00 41.41 356 GLN A N 1
ATOM 2747 C CA . GLN A 1 356 ? 42.138 15.957 50.086 1.00 39.32 356 GLN A CA 1
ATOM 2748 C C . GLN A 1 356 ? 40.736 15.825 49.546 1.00 41.22 356 GLN A C 1
ATOM 2749 O O . GLN A 1 356 ? 39.890 15.227 50.195 1.00 44.32 356 GLN A O 1
ATOM 2755 N N . SER A 1 357 ? 40.476 16.386 48.367 1.00 43.89 357 SER A N 1
ATOM 2756 C CA . SER A 1 357 ? 39.141 16.322 47.766 1.00 45.43 357 SER A CA 1
ATOM 2757 C C . SER A 1 357 ? 38.761 14.899 47.415 1.00 48.17 357 SER A C 1
ATOM 2758 O O . SER A 1 357 ? 39.589 14.177 46.829 1.00 50.76 357 SER A O 1
ATOM 2761 N N . PRO A 1 358 ? 37.520 14.473 47.761 1.00 49.45 358 PRO A N 1
ATOM 2762 C CA . PRO A 1 358 ? 36.953 13.140 47.506 1.00 50.28 358 PRO A CA 1
ATOM 2763 C C . PRO A 1 358 ? 37.112 12.642 46.060 1.00 50.75 358 PRO A C 1
ATOM 2764 O O . PRO A 1 358 ? 37.248 11.432 45.812 1.00 49.98 358 PRO A O 1
ATOM 2768 N N . GLU A 1 359 ? 37.147 13.599 45.133 1.00 50.96 359 GLU A N 1
ATOM 2769 C CA . GLU A 1 359 ? 37.348 13.350 43.712 1.00 51.25 359 GLU A CA 1
ATOM 2770 C C . GLU A 1 359 ? 37.878 14.669 43.111 1.00 48.04 359 GLU A C 1
ATOM 2771 O O . GLU A 1 359 ? 37.878 15.704 43.774 1.00 47.89 359 GLU A O 1
ATOM 2777 N N . PRO A 1 360 ? 38.388 14.635 41.876 1.00 45.27 360 PRO A N 1
ATOM 2778 C CA . PRO A 1 360 ? 38.894 15.853 41.249 1.00 41.83 360 PRO A CA 1
ATOM 2779 C C . PRO A 1 360 ? 37.736 16.782 41.084 1.00 39.92 360 PRO A C 1
ATOM 2780 O O . PRO A 1 360 ? 36.649 16.335 40.759 1.00 41.58 360 PRO A O 1
ATOM 2784 N N . ILE A 1 361 ? 37.989 18.074 41.252 1.00 37.47 361 ILE A N 1
ATOM 2785 C CA . ILE A 1 361 ? 36.989 19.123 41.098 1.00 32.39 361 ILE A CA 1
ATOM 2786 C C . ILE A 1 361 ? 36.906 19.504 39.610 1.00 32.29 361 ILE A C 1
ATOM 2787 O O . ILE A 1 361 ? 37.953 19.651 39.013 1.00 32.35 361 ILE A O 1
ATOM 2792 N N . ARG A 1 362 ? 35.709 19.530 38.981 1.00 32.14 362 ARG A N 1
ATOM 2793 C CA . ARG A 1 362 ? 35.586 19.943 37.561 1.00 33.22 362 ARG A CA 1
ATOM 2794 C C . ARG A 1 362 ? 35.879 21.449 37.557 1.00 33.56 362 ARG A C 1
ATOM 2795 O O . ARG A 1 362 ? 35.531 22.139 38.511 1.00 33.71 362 ARG A O 1
ATOM 2803 N N . PRO A 1 363 ? 36.526 21.975 36.498 1.00 31.45 363 PRO A N 1
ATOM 2804 C CA . PRO A 1 363 ? 36.824 23.408 36.467 1.00 31.03 363 PRO A CA 1
ATOM 2805 C C . PRO A 1 363 ? 35.616 24.323 36.131 1.00 32.08 363 PRO A C 1
ATOM 2806 O O . PRO A 1 363 ? 34.832 24.041 35.213 1.00 35.06 363 PRO A O 1
ATOM 2810 N N . ASP A 1 364 ? 35.492 25.431 36.855 1.00 30.44 364 ASP A N 1
ATOM 2811 C CA . ASP A 1 364 ? 34.430 26.405 36.594 1.00 32.06 364 ASP A CA 1
ATOM 2812 C C . ASP A 1 364 ? 35.116 27.757 36.674 1.00 29.60 364 ASP A C 1
ATOM 2813 O O . ASP A 1 364 ? 35.048 28.429 37.702 1.00 31.54 364 ASP A O 1
ATOM 2818 N N . PRO A 1 365 ? 35.781 28.179 35.590 1.00 28.73 365 PRO A N 1
ATOM 2819 C CA . PRO A 1 365 ? 36.512 29.447 35.546 1.00 29.05 365 PRO A CA 1
ATOM 2820 C C . PRO A 1 365 ? 35.754 30.731 35.875 1.00 28.57 365 PRO A C 1
ATOM 2821 O O . PRO A 1 365 ? 36.346 31.643 36.456 1.00 29.62 365 PRO A O 1
ATOM 2825 N N . TYR A 1 366 ? 34.458 30.784 35.562 1.00 28.65 366 TYR A N 1
ATOM 2826 C CA . TYR A 1 366 ? 33.604 31.954 35.866 1.00 29.38 366 TYR A CA 1
ATOM 2827 C C . TYR A 1 366 ? 33.027 31.645 37.255 1.00 28.55 366 TYR A C 1
ATOM 2828 O O . TYR A 1 366 ? 32.024 30.948 37.399 1.00 29.79 366 TYR A O 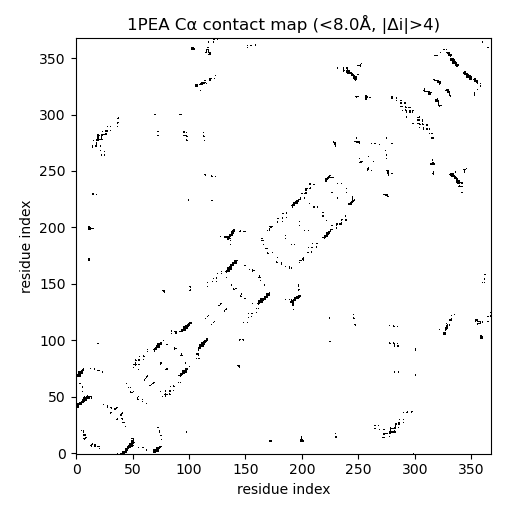1
ATOM 2837 N N . VAL A 1 367 ? 33.731 32.099 38.284 1.00 27.52 367 VAL A N 1
ATOM 2838 C CA . VAL A 1 367 ? 33.370 31.807 39.665 1.00 27.90 367 VAL A CA 1
ATOM 2839 C C . VAL A 1 367 ? 32.299 32.723 40.254 1.00 30.49 367 VAL A C 1
ATOM 2840 O O . VAL A 1 367 ? 32.575 33.887 40.532 1.00 27.63 367 VAL A O 1
ATOM 2844 N N . VAL A 1 368 ? 31.064 32.204 40.356 1.00 33.09 368 VAL A N 1
ATOM 2845 C CA . VAL A 1 368 ? 29.905 32.895 40.954 1.00 30.79 368 VAL A CA 1
ATOM 2846 C C . VAL A 1 368 ? 29.806 32.126 42.287 1.00 34.37 368 VAL A C 1
ATOM 2847 O O . VAL A 1 368 ? 29.346 30.996 42.301 1.00 36.67 368 VAL A O 1
ATOM 2851 N N . VAL A 1 369 ? 30.329 32.699 43.373 1.00 34.97 369 VAL A N 1
ATOM 2852 C CA . VAL A 1 369 ? 30.368 32.076 44.696 1.00 35.07 369 VAL A CA 1
ATOM 2853 C C . VAL A 1 369 ? 29.103 31.402 45.255 1.00 37.76 369 VAL A C 1
ATOM 2854 O O . VAL A 1 369 ? 29.199 30.367 45.920 1.00 39.26 369 VAL A O 1
ATOM 2858 N N . HIS A 1 370 ? 27.926 31.980 45.014 1.00 40.23 370 HIS A N 1
ATOM 2859 C CA . HIS A 1 370 ? 26.696 31.398 45.538 1.00 43.74 370 HIS A CA 1
ATOM 2860 C C . HIS A 1 370 ? 26.344 30.115 44.839 1.00 47.70 370 HIS A C 1
ATOM 2861 O O . HIS A 1 370 ? 25.676 29.258 45.427 1.00 49.74 370 HIS 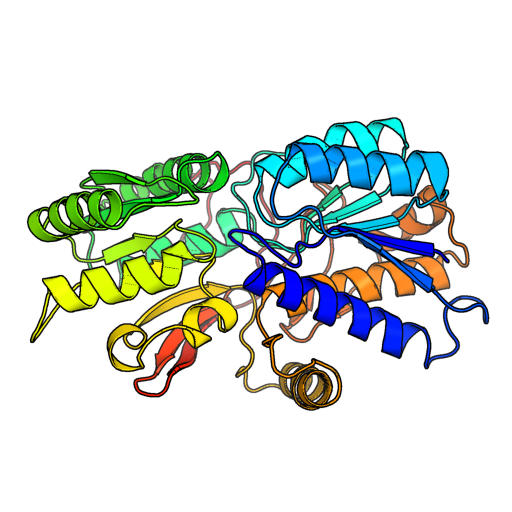A O 1
ATOM 2868 N N . ASN A 1 371 ? 26.771 30.001 43.577 1.00 51.30 371 ASN A N 1
ATOM 2869 C CA . ASN A 1 371 ? 26.550 28.802 42.745 1.00 54.13 371 ASN A CA 1
ATOM 2870 C C . ASN A 1 371 ? 27.687 27.797 42.989 1.00 54.67 371 ASN A C 1
ATOM 2871 O O . ASN A 1 371 ? 27.842 26.828 42.245 1.00 55.80 371 ASN A O 1
ATOM 2876 N N . LEU A 1 372 ? 28.476 28.035 44.038 1.00 55.92 372 LEU A N 1
ATOM 2877 C CA . LEU A 1 372 ? 29.594 27.168 44.367 1.00 56.21 372 LEU A CA 1
ATOM 2878 C C . LEU A 1 372 ? 29.186 26.095 45.349 1.00 58.40 372 LEU A C 1
ATOM 2879 O O . LEU A 1 372 ? 28.290 26.273 46.180 1.00 56.90 372 LEU A O 1
ATOM 2884 N N . ASP A 1 373 ? 29.823 24.945 45.202 1.00 63.10 373 ASP A N 1
ATOM 2885 C CA . ASP A 1 373 ? 29.568 23.836 46.093 1.00 66.80 373 ASP A CA 1
ATOM 2886 C C . ASP A 1 373 ? 30.178 24.355 47.367 1.00 67.40 373 ASP A C 1
ATOM 2887 O O . ASP A 1 373 ? 31.163 25.112 47.356 1.00 66.05 373 ASP A O 1
ATOM 2892 N N . ASP A 1 374 ? 29.560 24.012 48.472 1.00 70.57 374 ASP A N 1
ATOM 2893 C CA . ASP A 1 374 ? 30.131 24.457 49.712 1.00 73.86 374 ASP A CA 1
ATOM 2894 C C . ASP A 1 374 ? 30.787 23.286 50.377 1.00 72.43 374 ASP A C 1
ATOM 2895 O O . ASP A 1 374 ? 30.229 22.178 50.452 1.00 71.81 374 ASP A O 1
ATOM 2900 N N . TRP A 1 375 ? 32.067 23.515 50.624 1.00 70.56 375 TRP A N 1
ATOM 2901 C CA . TRP A 1 375 ? 32.918 22.561 51.274 1.00 68.38 375 TRP A CA 1
ATOM 2902 C C . TRP A 1 375 ? 32.519 22.677 52.753 1.00 69.62 375 TRP A C 1
ATOM 2903 O O . TRP A 1 375 ? 31.617 23.511 53.067 1.00 71.14 375 TRP A O 1
#

Secondary structure (DSSP, 8-state):
-EEEEE--SSSTTHHHHHHHHHHHHHHHHHHHTTTTBTTBPPEEEEE--TT-HHHHHHHHHHHHHTT---EEEE--SHHHHHHHHHHHHHTT-EEEE-S--------TTEEE-S--GGGTHHHHHHHHHTTT-SEEEEEEESSHHHHHHHHHHHHHHHHTT-EEEEEEEE-SS--HHHHHHHHHHHHHHT-SEEEEE--THHHHHHHHHHHHHH-SS----EEESS--HHHHTTS-HHHHTT-EEEES--TT-SSHHHHHHHHHHHTTS-TT----HHHHHHHHHHHHHHHHHHHHTS--HHHHHHHHTT--EEETTEEEEE-TTTS-EEB--EEEEE-TTS-EEEEEE-SSPBPP-SS--GGGS---

B-factor: mean 38.78, std 14.28, range [13.13, 87.24]

Sequence (368 aa):
PLIGLLFSETGVTADIERSQRYGALLAVEQLNREGGVGGRPIETLSQDPGGDPDRYRLCAEDFIRNRGVRFLVGCYMSHTRKAVMPVVERADALLCYPTPYEGFEYSPNIVYGGPAPNQNSAPLAAYLIRHYGERVVFIGSDYIYPRESNHVMRHLYRQHGGTVLEEIYIPLYPSDDDLQRAVERIYQARADVVFSTVVGTGTAELYRAIARRYGDGRRPPIASLTTSEAEVAKMESDVAEGQVVVAPYFSSIDTPASRAFVQACHGFFPENATITAWAEAAYWQTLLLGRAAQAAGNWRVEDVQRHLYDIDIDAPQGPVRVERQNNHSRLSSRIAEIDARGVFQVRWQSPEPIRPDPYVVVHNLDDW

Foldseek 3Di:
DEEEEAFACAAQANQVRLLQVLLQVLLLVVCVVVCDFLVDHYYYDYDHQRPDLVSLLVSLCCCCVPVVHQHYEDDEDPSSVVSNQVVNQVSVGAYEYLYEFLFDDFDLRYFYLWAHCLQFVQVVLQCCCVPFNQEEEEEAEPDDGSVSSVVVNVVNSVVVPGHHQYHHYAHSPHDVVRLVVVLVVVVVSPGREYEYNRDGPVVQVNLVVNCVVVDDDDDHAYEYAHDALSSLVPHQLQSQFFHKYKTLDHLDDDDPQSVVSNVVSVVRRDVSHDHTRSSQSSNQVSNLLRVLCSVLSHDDSVSSSVSQQVDWDCTSSGIKGADPVGSYMQGKMWMFGADSRGGTHTDDIDPGGHGHDSPDPPVPRDHD

Solvent-accessible surface area: 14035 Å² total; per-residue (Å²): 42,38,1,0,1,0,3,0,60,77,31,4,1,10,49,0,0,24,0,0,40,42,0,0,37,8,0,10,59,54,0,42,196,108,52,4,10,73,72,172,83,4,102,40,44,60,74,51,0,10,9,57,40,90,112,0,82,103,10,0,46,40,6,2,123,90,134,49,0,88,2,0,0,0,0,5,2,1,46,0,0,72,25,0,41,47,1,0,60,171,14,102,0,0,0,1,0,0,2,3,3,4,1,76,18,115,0,72,20,0,0,0,0,1,1,0,5,11,3,1,2,4,3,0,0,6,23,0,29,157,130,72,20,81,91,0,0,0,0,0,2,72,19,61,7,0,111,60,4,0,79,0,0,83,65,4,1,176,78,34,54,6,56,27,53,59,62,2,43,5,58,28,142,26,54,111,83,43,5,89,157,5,0,62,114,1,52,104,20,142,11,50,0,0,0,0,0,1,2,7,81,2,2,6,62,0,1,61,14,1,10,157,90,35,54,149,47,220,56,15,15,0,0,0,5,3,2,3,24,3,9,12,62,114,24,62,52,81,0,2,64,27,2,0,1,0,2,2,0,2,34,53,15,132,45,112,37,0,141,54,6,20,108,37,0,138,66,70,24,49,170,74,8,39,15,0,1,2,0,0,0,0,21,0,1,0,19,1,0,1,67,0,0,73,65,26,56,56,48,138,21,109,28,0,32,119,49,2,22,96,30,99,11,118,0,7,2,17,74,3,43,0,6,134,128,15,2,1,1,76,0,7,1,14,1,0,34,8,30,65,182,24,45,7,64,55,134,69,90,5,124,123,31,12,121,10,66,16,149,6,52,25,128,106,23,103,91,96